Protein AF-A0A062C201-F1 (afdb_monomer)

Radius of gyration: 18.07 Å; Cα contacts (8 Å, |Δi|>4): 277; chains: 1; bounding box: 41×41×49 Å

Secondary structure (DSSP, 8-state):
-HHHHHHHHHHHHHHHHHHHT-SSHHHHHHHHHHHHHHHHHHHHHHHHHHHTT--SSSSPPPPHHHHHHHHHHHHHGGGS-HHHHHHHHHHHHHHIIIIIIHHHHHH---HHHHHHHHHHHHHHHHHHHHHHHHHHHHHTT--HHHHHHHHHGGG-HHHHHHHHHHHHHHHHHHHHHHHTT--HHHHHHHHHHHHHHHTSSHHHHH-HHHHHHHHHHHHHH-TT-HHHHHHHHHHHHHHHT--GGGSPPPPGGGGG--SS-----

Mean predicted aligned error: 5.08 Å

Structure (mmCIF, N/CA/C/O backbone):
data_AF-A0A062C201-F1
#
_entry.id   AF-A0A062C201-F1
#
loop_
_atom_site.group_PDB
_atom_site.id
_atom_site.type_symbol
_atom_site.label_atom_id
_atom_site.label_alt_id
_atom_site.label_comp_id
_atom_site.label_asym_id
_atom_site.label_entity_id
_atom_site.label_seq_id
_atom_site.pdbx_PDB_ins_code
_atom_site.Cartn_x
_atom_site.Cartn_y
_atom_site.Cartn_z
_atom_site.occupancy
_atom_site.B_iso_or_equiv
_atom_site.auth_seq_id
_atom_site.auth_comp_id
_atom_site.auth_asym_id
_atom_site.auth_atom_id
_atom_site.pdbx_PDB_model_num
ATOM 1 N N . MET A 1 1 ? -10.991 2.079 11.202 1.00 78.25 1 MET A N 1
ATOM 2 C CA . MET A 1 1 ? -9.896 2.906 11.742 1.00 78.25 1 MET A CA 1
ATOM 3 C C . MET A 1 1 ? -8.675 2.088 12.105 1.00 78.25 1 MET A C 1
ATOM 5 O O . MET A 1 1 ? -7.699 2.244 11.407 1.00 78.25 1 MET A O 1
ATOM 9 N N . ALA A 1 2 ? -8.699 1.170 13.082 1.00 83.75 2 ALA A N 1
ATOM 10 C CA . ALA 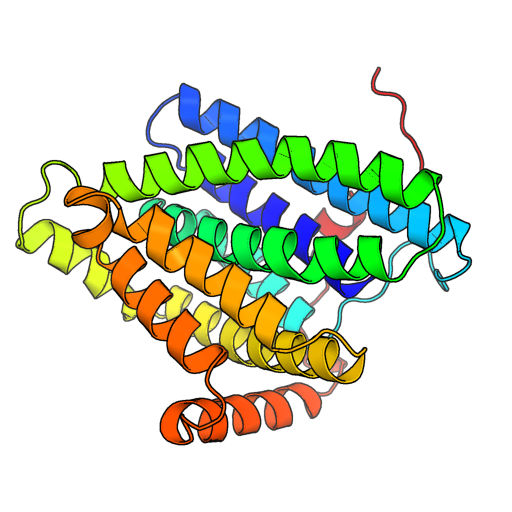A 1 2 ? -7.479 0.422 13.435 1.00 83.75 2 ALA A CA 1
ATOM 11 C C . ALA A 1 2 ? -6.837 -0.317 12.244 1.00 83.75 2 ALA A C 1
ATOM 13 O O . ALA A 1 2 ? -5.632 -0.227 12.057 1.00 83.75 2 ALA A O 1
ATOM 14 N N . ASP A 1 3 ? -7.638 -0.999 11.417 1.00 80.12 3 ASP A N 1
ATOM 15 C CA . ASP A 1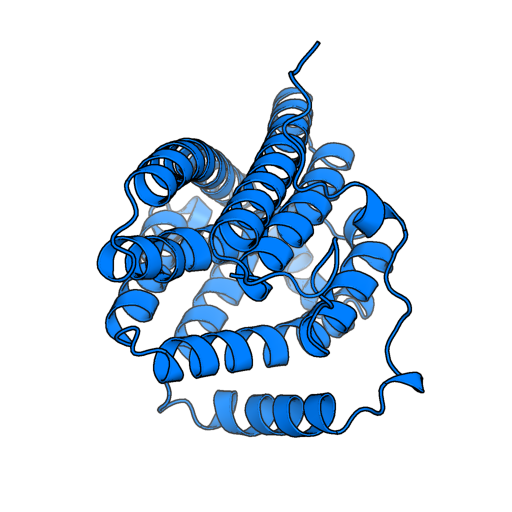 3 ? -7.131 -1.657 10.205 1.00 80.12 3 ASP A CA 1
ATOM 16 C C . ASP A 1 3 ? -6.554 -0.659 9.180 1.00 80.12 3 ASP A C 1
ATOM 18 O O . ASP A 1 3 ? -5.595 -1.015 8.511 1.00 80.12 3 ASP A O 1
ATOM 22 N N . LEU A 1 4 ? -7.109 0.558 9.073 1.00 81.75 4 LEU A N 1
ATOM 23 C CA . LEU A 1 4 ? -6.633 1.603 8.153 1.00 81.75 4 LEU A CA 1
ATOM 24 C C . LEU A 1 4 ? -5.244 2.092 8.587 1.00 81.75 4 LEU A C 1
ATOM 26 O O . LEU A 1 4 ? -4.294 1.945 7.835 1.00 81.75 4 LEU A O 1
ATOM 30 N N . MET A 1 5 ? -5.100 2.462 9.858 1.00 87.94 5 MET A N 1
ATOM 31 C CA . MET A 1 5 ? -3.830 2.879 10.457 1.00 87.94 5 MET A CA 1
ATOM 32 C C . MET A 1 5 ? -2.726 1.835 10.269 1.00 87.94 5 MET A C 1
ATOM 34 O O . MET A 1 5 ? -1.574 2.160 9.983 1.00 87.94 5 MET A O 1
ATOM 38 N N . TRP A 1 6 ? -3.084 0.556 10.409 1.00 86.38 6 TRP A N 1
ATOM 39 C CA . TRP A 1 6 ? -2.157 -0.544 10.175 1.00 86.38 6 TRP A CA 1
ATOM 40 C C . TRP A 1 6 ? -1.723 -0.674 8.715 1.00 86.38 6 TRP A C 1
ATOM 42 O O . TRP A 1 6 ? -0.610 -1.139 8.467 1.00 86.38 6 TRP A O 1
ATOM 52 N N . ILE A 1 7 ? -2.587 -0.315 7.766 1.00 85.06 7 ILE A N 1
ATOM 53 C CA . ILE A 1 7 ? -2.265 -0.321 6.339 1.00 85.06 7 ILE A CA 1
ATOM 54 C C . ILE A 1 7 ? -1.296 0.815 6.016 1.00 85.06 7 ILE A C 1
ATOM 56 O O . ILE A 1 7 ? -0.288 0.515 5.381 1.00 85.06 7 ILE A O 1
ATOM 60 N N . GLU A 1 8 ? -1.508 2.024 6.543 1.00 88.75 8 GLU A N 1
ATOM 61 C CA . GLU A 1 8 ? -0.560 3.144 6.383 1.00 88.75 8 GLU A CA 1
ATOM 62 C C . GLU A 1 8 ? 0.820 2.743 6.912 1.00 88.75 8 GLU A C 1
ATOM 64 O O . GLU A 1 8 ? 1.843 2.836 6.236 1.00 88.75 8 GLU A O 1
ATOM 69 N N . HIS A 1 9 ? 0.865 2.139 8.105 1.00 87.19 9 HIS A N 1
ATOM 70 C CA . HIS A 1 9 ? 2.126 1.688 8.702 1.00 87.19 9 HIS A CA 1
ATOM 71 C C . HIS A 1 9 ? 2.814 0.575 7.886 1.00 87.19 9 HIS A C 1
ATOM 73 O O . HIS A 1 9 ? 4.043 0.490 7.799 1.00 87.19 9 HIS A O 1
ATOM 79 N N . VAL A 1 10 ? 2.027 -0.282 7.232 1.00 88.38 10 VAL A N 1
ATOM 80 C CA . VAL A 1 10 ? 2.516 -1.270 6.259 1.00 88.38 10 VAL A CA 1
ATOM 81 C C . VAL A 1 10 ? 3.051 -0.588 4.989 1.00 88.38 10 VAL A C 1
ATOM 83 O O . VAL A 1 10 ? 4.116 -0.984 4.498 1.00 88.38 10 VAL A O 1
ATOM 86 N N . GLY A 1 11 ? 2.366 0.442 4.487 1.00 90.19 11 GLY A N 1
ATOM 87 C CA . GLY A 1 11 ? 2.805 1.301 3.385 1.00 90.19 11 GLY A CA 1
ATOM 88 C C . GLY A 1 11 ? 4.149 1.957 3.690 1.00 90.19 11 GLY A C 1
ATOM 89 O O . GLY A 1 11 ? 5.102 1.815 2.915 1.00 90.19 11 GLY A O 1
ATOM 90 N N . ALA A 1 12 ? 4.302 2.516 4.896 1.00 91.44 12 ALA A N 1
ATOM 91 C CA . ALA A 1 12 ? 5.551 3.090 5.384 1.00 91.44 12 ALA A CA 1
ATOM 92 C C . ALA A 1 12 ? 6.710 2.087 5.273 1.00 91.44 12 ALA A C 1
ATOM 94 O O . ALA A 1 12 ? 7.784 2.405 4.743 1.00 91.44 12 ALA A O 1
ATOM 95 N N . ARG A 1 13 ? 6.513 0.842 5.727 1.00 91.88 13 ARG A N 1
ATOM 96 C CA . ARG A 1 13 ? 7.539 -0.212 5.639 1.00 91.88 13 ARG A CA 1
ATOM 97 C C . ARG A 1 13 ? 7.897 -0.555 4.190 1.00 91.88 13 ARG A C 1
ATOM 99 O O . ARG A 1 13 ? 9.076 -0.813 3.902 1.00 91.88 13 ARG A O 1
ATOM 106 N N . ALA A 1 14 ? 6.918 -0.557 3.287 1.00 92.19 14 ALA A N 1
ATOM 107 C CA . ALA A 1 14 ? 7.128 -0.808 1.866 1.00 92.19 14 ALA A CA 1
ATOM 108 C C . ALA A 1 14 ? 7.900 0.340 1.189 1.00 92.19 14 ALA A C 1
ATOM 110 O O . ALA A 1 14 ? 8.864 0.077 0.461 1.00 92.19 14 ALA A O 1
ATOM 111 N N . PHE A 1 15 ? 7.574 1.600 1.488 1.00 95.50 15 PHE A N 1
ATOM 112 C CA . PHE A 1 15 ? 8.324 2.756 0.992 1.00 95.50 15 PHE A CA 1
ATOM 113 C C . PHE A 1 15 ? 9.758 2.805 1.516 1.00 95.50 15 PHE A C 1
ATOM 115 O O . PHE A 1 15 ? 10.676 3.087 0.746 1.00 95.50 15 PHE A O 1
ATOM 122 N N . SER A 1 16 ? 9.998 2.411 2.769 1.00 94.75 16 SER A N 1
ATOM 123 C CA . SER A 1 16 ? 11.362 2.249 3.296 1.00 94.75 16 SER A CA 1
ATOM 124 C C . SER A 1 16 ? 12.183 1.244 2.467 1.00 94.75 16 SER A C 1
ATOM 126 O O . SER A 1 16 ? 13.322 1.527 2.077 1.00 94.75 16 SER A O 1
ATOM 128 N N . ALA A 1 17 ? 11.590 0.100 2.097 1.00 94.69 17 ALA A N 1
ATOM 129 C CA . ALA A 1 17 ? 12.236 -0.873 1.208 1.00 94.69 17 ALA A CA 1
ATOM 130 C C . ALA A 1 17 ? 12.485 -0.300 -0.200 1.00 94.69 17 ALA A C 1
ATOM 132 O O . ALA A 1 17 ? 13.551 -0.517 -0.787 1.00 94.69 17 ALA A O 1
ATOM 133 N N . MET A 1 18 ? 11.526 0.457 -0.743 1.00 95.81 18 MET A N 1
ATOM 134 C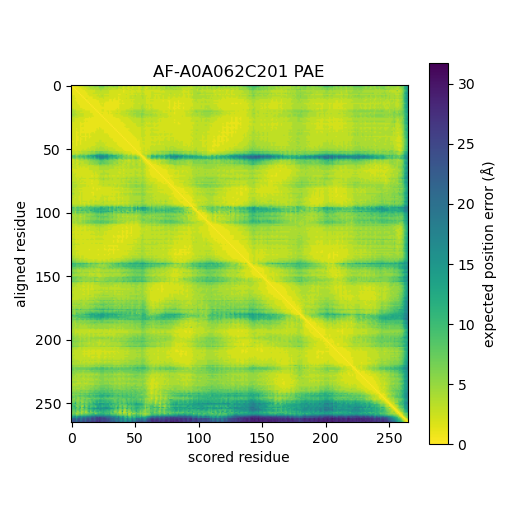 CA . MET A 1 18 ? 11.676 1.115 -2.042 1.00 95.81 18 MET A CA 1
ATOM 135 C C . MET A 1 18 ? 12.768 2.183 -2.035 1.00 95.81 18 MET A C 1
ATOM 137 O O . MET A 1 18 ? 13.545 2.236 -2.987 1.00 95.81 18 MET A O 1
ATOM 141 N N . SER A 1 19 ? 12.886 2.976 -0.968 1.00 96.75 19 SER A N 1
ATOM 142 C CA . SER A 1 19 ? 13.936 3.986 -0.817 1.00 96.75 19 SER A CA 1
ATOM 143 C C . SER A 1 19 ? 15.325 3.345 -0.876 1.00 96.75 19 SER A C 1
ATOM 145 O O . SER A 1 19 ? 16.154 3.726 -1.709 1.00 96.75 19 SER A O 1
ATOM 147 N N . LYS A 1 20 ? 15.553 2.276 -0.098 1.00 95.44 20 LYS A N 1
ATOM 148 C CA . LYS A 1 20 ? 16.824 1.523 -0.094 1.00 95.44 20 LYS A CA 1
ATOM 149 C C . LYS A 1 20 ? 17.219 1.010 -1.482 1.00 95.44 20 LYS A C 1
ATOM 151 O O . LYS A 1 20 ? 18.405 0.952 -1.805 1.00 95.44 20 LYS A O 1
ATOM 156 N N . LYS A 1 21 ? 16.235 0.648 -2.310 1.00 94.62 21 LYS A N 1
ATOM 157 C CA . LYS A 1 21 ? 16.431 0.044 -3.639 1.00 94.62 21 LYS A CA 1
ATOM 158 C C . LYS A 1 21 ? 16.196 0.982 -4.811 1.00 94.62 21 LYS A C 1
ATOM 160 O O . LYS A 1 21 ? 16.218 0.534 -5.959 1.00 94.62 21 LYS A O 1
ATOM 165 N N . ALA A 1 22 ? 15.945 2.255 -4.541 1.00 96.31 22 ALA A N 1
ATOM 166 C CA . ALA A 1 22 ? 15.600 3.200 -5.578 1.00 96.31 22 ALA A CA 1
ATOM 167 C C . ALA A 1 22 ? 16.734 3.301 -6.615 1.00 96.31 22 ALA A C 1
ATOM 169 O O . ALA A 1 22 ? 17.911 3.392 -6.245 1.00 96.31 22 ALA A O 1
ATOM 170 N N . PRO A 1 23 ? 16.405 3.305 -7.919 1.00 95.12 23 PRO A N 1
ATOM 171 C CA . PRO A 1 23 ? 17.405 3.266 -8.984 1.00 95.12 23 PRO A CA 1
ATOM 172 C C . PRO A 1 23 ? 18.167 4.589 -9.147 1.00 95.12 23 PRO A C 1
ATOM 174 O O . PRO A 1 23 ? 19.165 4.637 -9.861 1.00 95.12 23 PRO A O 1
ATOM 177 N N . ASN A 1 24 ? 17.701 5.671 -8.519 1.00 96.88 24 ASN A N 1
ATOM 178 C CA . ASN A 1 24 ? 18.349 6.976 -8.533 1.00 96.88 24 ASN A CA 1
ATOM 179 C C . ASN A 1 24 ? 18.103 7.728 -7.214 1.00 96.88 24 ASN A C 1
ATOM 181 O O . ASN A 1 24 ? 17.253 7.338 -6.411 1.00 96.88 24 ASN A O 1
ATOM 185 N N . ALA A 1 25 ? 18.869 8.801 -6.996 1.00 97.81 25 ALA A N 1
ATOM 186 C CA . ALA A 1 25 ? 18.807 9.599 -5.772 1.00 97.81 25 ALA A CA 1
ATOM 187 C C . ALA A 1 25 ? 17.444 10.281 -5.575 1.00 97.81 25 ALA A C 1
ATOM 189 O O . ALA A 1 25 ? 16.934 10.289 -4.462 1.00 97.81 25 ALA A O 1
ATOM 190 N N . THR A 1 26 ? 16.819 10.767 -6.650 1.00 97.88 26 THR A N 1
ATOM 191 C CA . THR A 1 26 ? 15.511 11.432 -6.588 1.00 97.88 26 THR A CA 1
ATOM 192 C C . THR A 1 26 ? 14.421 10.495 -6.073 1.00 97.88 26 THR A C 1
ATOM 194 O O . THR A 1 26 ? 13.707 10.836 -5.140 1.00 97.88 26 THR A O 1
ATOM 197 N N . LEU A 1 27 ? 14.317 9.282 -6.623 1.00 97.69 27 LEU A N 1
ATOM 198 C CA . LEU A 1 27 ? 13.353 8.290 -6.148 1.00 97.69 27 LEU A CA 1
ATOM 199 C C . LEU A 1 27 ? 13.678 7.823 -4.728 1.00 97.69 27 LEU A C 1
ATOM 201 O O . LEU A 1 27 ? 12.764 7.577 -3.951 1.00 97.69 27 LEU A O 1
ATOM 205 N N . ARG A 1 28 ? 14.963 7.723 -4.365 1.00 97.94 28 ARG A N 1
ATOM 206 C CA . ARG A 1 28 ? 15.367 7.382 -2.994 1.00 97.94 28 ARG A CA 1
ATOM 207 C C . ARG A 1 28 ? 14.819 8.394 -1.996 1.00 97.94 28 ARG A C 1
ATOM 209 O O . ARG A 1 28 ? 14.259 7.991 -0.980 1.00 97.94 28 ARG A O 1
ATOM 216 N N . GLU A 1 29 ? 14.995 9.674 -2.301 1.00 98.12 29 GLU A N 1
ATOM 217 C CA . GLU A 1 29 ? 14.528 10.786 -1.479 1.00 98.12 29 GLU A CA 1
ATOM 218 C C . GLU A 1 29 ? 12.999 10.827 -1.421 1.00 98.12 29 GLU A C 1
ATOM 220 O O . GLU A 1 29 ? 12.441 10.838 -0.330 1.00 98.12 29 GLU A O 1
ATOM 225 N N . MET A 1 30 ? 12.319 10.721 -2.568 1.00 98.00 30 MET A N 1
ATOM 226 C CA . MET A 1 30 ? 10.853 10.659 -2.623 1.00 98.00 30 MET A CA 1
ATOM 227 C C . MET A 1 30 ? 10.295 9.524 -1.758 1.00 98.00 30 MET A C 1
ATOM 229 O O . MET A 1 30 ? 9.415 9.764 -0.946 1.00 98.00 30 MET A O 1
ATOM 233 N N . TYR A 1 31 ? 10.832 8.304 -1.856 1.00 97.81 31 TYR A N 1
ATOM 234 C CA . TYR A 1 31 ? 10.349 7.189 -1.034 1.00 97.81 31 TYR A CA 1
ATOM 235 C C . TYR A 1 31 ? 10.715 7.307 0.450 1.00 97.81 31 TYR A C 1
ATOM 237 O O . TYR A 1 31 ? 10.008 6.756 1.288 1.00 97.81 31 TYR A O 1
ATOM 245 N N . ALA A 1 32 ? 11.795 8.013 0.798 1.00 96.88 32 ALA A N 1
ATOM 246 C CA . ALA A 1 32 ? 12.082 8.332 2.196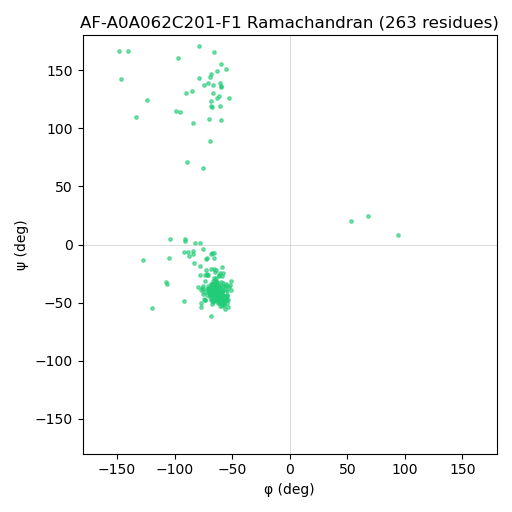 1.00 96.88 32 ALA A CA 1
ATOM 247 C C . ALA A 1 32 ? 11.059 9.334 2.758 1.00 96.88 32 ALA A C 1
ATOM 249 O O . ALA A 1 32 ? 10.633 9.194 3.902 1.00 96.88 32 ALA A O 1
ATOM 250 N N . ILE A 1 33 ? 10.629 10.299 1.939 1.00 97.31 33 ILE A N 1
ATOM 251 C CA . ILE A 1 33 ? 9.551 11.233 2.279 1.00 97.31 33 ILE A CA 1
ATOM 252 C C . ILE A 1 33 ? 8.221 10.484 2.406 1.00 97.31 33 ILE A C 1
ATOM 254 O O . ILE A 1 33 ? 7.568 10.626 3.431 1.00 97.31 33 ILE A O 1
ATOM 258 N N . PHE A 1 34 ? 7.865 9.628 1.442 1.00 96.56 34 PHE A N 1
ATOM 259 C CA . PHE A 1 34 ? 6.612 8.861 1.481 1.00 96.56 34 PHE A CA 1
ATOM 260 C C . PHE A 1 34 ? 6.543 7.951 2.708 1.00 96.56 34 PHE A C 1
ATOM 262 O O . PHE A 1 34 ? 5.531 7.913 3.388 1.00 96.56 34 PHE A O 1
ATOM 269 N N . HIS A 1 35 ? 7.654 7.305 3.081 1.00 94.62 35 HIS A N 1
ATOM 270 C CA . HIS A 1 35 ? 7.740 6.569 4.344 1.00 94.62 35 HIS A CA 1
ATOM 271 C C . HIS A 1 35 ? 7.375 7.435 5.566 1.00 94.62 35 HIS A C 1
ATOM 273 O O . HIS A 1 35 ? 6.652 6.979 6.450 1.00 94.62 35 HIS A O 1
ATOM 279 N N . ALA A 1 36 ? 7.862 8.677 5.622 1.00 94.00 36 ALA A N 1
ATOM 280 C CA . ALA A 1 36 ? 7.558 9.598 6.715 1.00 94.00 36 ALA A CA 1
ATOM 281 C C . ALA A 1 36 ? 6.121 10.154 6.658 1.00 94.00 36 ALA A C 1
ATOM 283 O O . ALA A 1 36 ? 5.546 10.449 7.707 1.00 94.00 36 ALA A O 1
ATOM 284 N N . GLU A 1 37 ? 5.555 10.316 5.460 1.00 95.12 37 GLU A N 1
ATOM 285 C CA . GLU 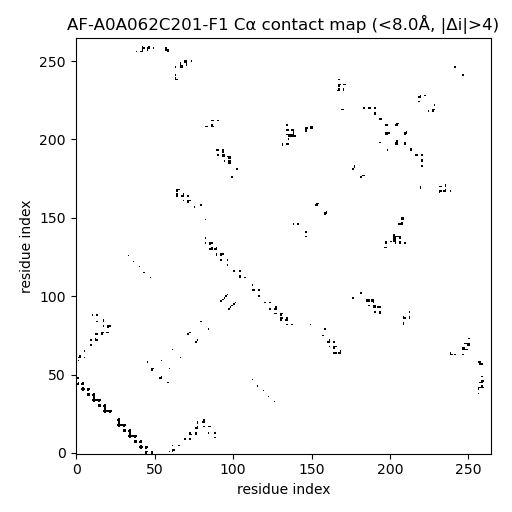A 1 37 ? 4.156 10.707 5.245 1.00 95.12 37 GLU A CA 1
ATOM 286 C C . GLU A 1 37 ? 3.216 9.601 5.736 1.00 95.12 37 GLU A C 1
ATOM 288 O O . GLU A 1 37 ? 2.406 9.865 6.619 1.00 95.12 37 GLU A O 1
ATOM 293 N N . GLU A 1 38 ? 3.438 8.346 5.345 1.00 93.38 38 GLU A N 1
ATOM 294 C CA . GLU A 1 38 ? 2.654 7.202 5.834 1.00 93.38 38 GLU A CA 1
ATOM 295 C C . GLU A 1 38 ? 2.702 7.036 7.356 1.00 93.38 38 GLU A C 1
ATOM 297 O O . GLU A 1 38 ? 1.696 6.784 8.024 1.00 93.38 38 GLU A O 1
ATOM 302 N N . GLN A 1 39 ? 3.879 7.247 7.953 1.00 91.56 39 GLN A N 1
ATOM 303 C CA . GLN A 1 39 ? 4.011 7.236 9.407 1.00 91.56 39 GLN A CA 1
ATOM 304 C C . GLN A 1 39 ? 3.154 8.332 10.060 1.00 91.56 39 GLN A C 1
ATOM 306 O O . GLN A 1 39 ? 2.604 8.140 11.149 1.00 91.56 39 GLN A O 1
ATOM 311 N N . ARG A 1 40 ? 3.043 9.493 9.405 1.00 93.06 40 ARG A N 1
ATOM 312 C CA . ARG A 1 40 ? 2.207 10.611 9.847 1.00 93.06 40 ARG A CA 1
ATOM 313 C C . ARG A 1 40 ? 0.723 10.308 9.652 1.00 93.06 40 ARG A C 1
ATOM 315 O O . ARG A 1 40 ? -0.042 10.657 10.549 1.00 93.06 40 ARG A O 1
ATOM 322 N N . HIS A 1 41 ? 0.334 9.647 8.561 1.00 92.88 41 HIS A N 1
ATOM 323 C CA . HIS A 1 41 ? -1.039 9.193 8.317 1.00 92.88 41 HIS A CA 1
ATOM 324 C C . HIS A 1 41 ? -1.480 8.258 9.448 1.00 92.88 41 HIS A C 1
ATOM 326 O O . HIS A 1 41 ? -2.428 8.561 10.176 1.00 92.88 41 HIS A O 1
ATOM 332 N N . ALA A 1 42 ? -0.684 7.219 9.725 1.00 91.44 42 ALA A N 1
ATOM 333 C CA . ALA A 1 42 ? -0.942 6.279 10.811 1.00 91.44 42 ALA A CA 1
ATOM 334 C C . ALA A 1 42 ? -1.077 6.977 12.182 1.00 91.44 42 ALA A C 1
ATOM 336 O O . ALA A 1 42 ? -2.005 6.700 12.948 1.00 91.44 42 ALA A O 1
ATOM 337 N N . ASN A 1 43 ? -0.191 7.931 12.489 1.00 91.88 43 ASN A N 1
ATOM 338 C CA . ASN A 1 43 ? -0.248 8.702 13.735 1.00 91.88 43 ASN A CA 1
ATOM 339 C C . ASN A 1 43 ? -1.494 9.604 13.816 1.00 91.88 43 ASN A C 1
ATOM 341 O O . ASN A 1 43 ? -2.118 9.699 14.877 1.00 91.88 43 ASN A O 1
ATOM 345 N N . ALA A 1 44 ? -1.883 10.253 12.713 1.00 92.69 44 ALA A N 1
ATOM 346 C CA . ALA A 1 44 ? -3.088 11.078 12.649 1.00 92.69 44 ALA A CA 1
ATOM 347 C C . ALA A 1 44 ? -4.344 10.234 12.900 1.00 92.69 44 ALA A C 1
ATOM 349 O O . ALA A 1 44 ? -5.206 10.608 13.698 1.00 92.69 44 ALA A O 1
ATOM 350 N N . GLU A 1 45 ? -4.413 9.046 12.310 1.00 91.50 45 GLU A N 1
ATOM 351 C CA . GLU A 1 45 ? -5.508 8.113 12.541 1.00 91.50 45 GLU A CA 1
ATOM 352 C C . GLU A 1 45 ? -5.545 7.566 13.966 1.00 91.50 45 GLU A C 1
ATOM 354 O O . GLU A 1 45 ? -6.626 7.417 14.542 1.00 91.50 45 GLU A O 1
ATOM 359 N N . MET A 1 46 ? -4.385 7.309 14.576 1.00 91.75 46 MET A N 1
ATOM 360 C CA . M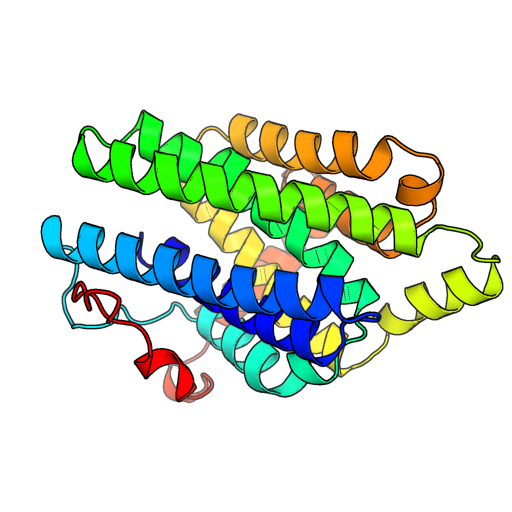ET A 1 46 ? -4.313 6.984 16.001 1.00 91.75 46 MET A CA 1
ATOM 361 C C . MET A 1 46 ? -4.828 8.124 16.875 1.00 91.75 46 MET A C 1
ATOM 363 O O . MET A 1 46 ? -5.569 7.875 17.829 1.00 91.75 46 MET A O 1
ATOM 367 N N . ALA A 1 47 ? -4.472 9.368 16.559 1.00 92.06 47 ALA A N 1
ATOM 368 C CA . ALA A 1 47 ? -4.958 10.535 17.284 1.00 92.06 47 ALA A CA 1
ATOM 369 C C . ALA A 1 47 ? -6.483 10.698 17.144 1.00 92.06 47 ALA A C 1
ATOM 371 O O . ALA A 1 47 ? -7.158 10.963 18.142 1.00 92.06 47 ALA A O 1
ATOM 372 N N . LEU A 1 48 ? -7.046 10.457 15.953 1.00 92.31 48 LEU A N 1
ATOM 373 C CA . LEU A 1 48 ? -8.498 10.427 15.733 1.00 92.31 48 LEU A CA 1
ATOM 374 C C . LEU A 1 48 ? -9.170 9.307 16.539 1.00 92.31 48 LEU A C 1
ATOM 376 O O . LEU A 1 48 ? -10.130 9.563 17.264 1.00 92.31 48 LEU A O 1
ATOM 380 N N . MET A 1 49 ? -8.627 8.085 16.514 1.00 91.94 49 MET A N 1
ATOM 381 C CA . MET A 1 49 ? -9.139 6.979 17.334 1.00 91.94 49 MET A CA 1
ATOM 382 C C . MET A 1 49 ? -9.111 7.305 18.830 1.00 91.94 49 MET A C 1
ATOM 384 O O . MET A 1 49 ? -10.069 7.003 19.543 1.00 91.94 49 MET A O 1
ATOM 388 N N . LYS A 1 50 ? -8.043 7.951 19.314 1.00 91.38 50 LYS A N 1
ATOM 389 C CA . LYS A 1 50 ? -7.934 8.405 20.707 1.00 91.38 50 LYS A CA 1
ATOM 390 C C . LYS A 1 50 ? -9.005 9.441 21.035 1.00 91.38 50 LYS A C 1
ATOM 392 O O . LYS A 1 50 ? -9.679 9.319 22.055 1.00 91.38 50 LYS A O 1
ATOM 397 N N . ARG A 1 51 ? -9.193 10.431 20.157 1.00 91.50 51 ARG A N 1
ATOM 398 C CA . ARG A 1 51 ? -10.220 11.477 20.279 1.00 91.50 51 ARG A CA 1
ATOM 399 C C . ARG A 1 51 ? -11.631 10.891 20.350 1.00 91.50 51 ARG A C 1
ATOM 401 O O . ARG A 1 51 ? -12.444 11.380 21.127 1.00 91.50 51 ARG A O 1
ATOM 408 N N . TRP A 1 52 ? -11.907 9.848 19.575 1.00 92.25 52 TRP A N 1
ATOM 409 C CA . TRP A 1 52 ? -13.200 9.161 19.562 1.00 92.25 52 TRP A CA 1
ATOM 410 C C . TRP A 1 52 ? -13.368 8.122 20.679 1.00 92.25 52 TRP A C 1
ATOM 412 O O . TRP A 1 52 ? -14.399 7.458 20.737 1.00 92.25 52 TRP A O 1
ATOM 422 N N . GLY A 1 53 ? -12.377 7.955 21.563 1.00 91.38 53 GLY A N 1
ATOM 423 C CA . GLY A 1 53 ? -12.435 6.970 22.647 1.00 91.38 53 GLY A CA 1
ATOM 424 C C . GLY A 1 53 ? -12.398 5.515 22.165 1.00 91.38 53 GLY A C 1
ATOM 425 O O . GLY A 1 53 ? -12.892 4.631 22.856 1.00 91.38 53 GLY A O 1
ATOM 426 N N . MET A 1 54 ? -11.833 5.256 20.981 1.00 89.94 54 MET A N 1
ATOM 427 C CA . MET A 1 54 ? -11.772 3.923 20.362 1.00 89.94 54 MET A CA 1
ATOM 428 C C . MET A 1 54 ? -10.542 3.100 20.776 1.00 89.94 54 MET A C 1
ATOM 430 O O . MET A 1 54 ? -10.418 1.942 20.378 1.00 89.94 54 MET A O 1
ATOM 434 N N . LEU A 1 55 ? -9.604 3.693 21.518 1.00 86.00 55 LEU A N 1
ATOM 435 C CA . LEU A 1 55 ? -8.369 3.035 21.940 1.00 86.00 55 LEU A CA 1
ATOM 436 C C . LEU A 1 55 ? -8.520 2.437 23.343 1.00 86.00 55 LEU A C 1
ATOM 438 O O . LEU A 1 55 ? -8.630 3.168 24.322 1.00 86.00 55 LEU A O 1
ATOM 442 N N . GLU A 1 56 ? -8.477 1.106 23.438 1.00 76.06 56 GLU A N 1
ATOM 443 C CA . GLU A 1 56 ? -8.372 0.381 24.718 1.00 76.06 56 GLU A CA 1
ATOM 444 C C . GLU A 1 56 ? -6.935 0.402 25.281 1.00 76.06 56 GLU A C 1
ATOM 446 O O . GLU A 1 56 ? -6.728 0.314 26.490 1.00 76.06 56 GLU A O 1
ATOM 451 N N . SER A 1 57 ? -5.939 0.530 24.399 1.00 75.75 57 SER A N 1
ATOM 452 C CA . SER A 1 57 ? -4.502 0.633 24.686 1.00 75.75 57 SER A CA 1
ATOM 453 C C . SER A 1 57 ? -3.844 1.648 23.748 1.00 75.75 57 SER A C 1
ATOM 455 O O . SER A 1 57 ? -4.432 2.000 22.728 1.00 75.75 57 SER A O 1
ATOM 457 N N . ASP A 1 58 ? -2.605 2.067 24.036 1.00 77.75 58 ASP A N 1
ATOM 458 C CA . ASP A 1 58 ? -1.903 3.089 23.238 1.00 77.75 58 ASP A CA 1
ATOM 459 C C . ASP A 1 58 ? -1.781 2.740 21.746 1.00 77.75 58 ASP A C 1
ATOM 461 O O . ASP A 1 58 ? -1.892 3.627 20.904 1.00 77.75 58 ASP A O 1
ATOM 465 N N . ILE A 1 59 ? -1.598 1.456 21.411 1.00 81.69 59 ILE A N 1
ATOM 466 C CA . ILE A 1 59 ? -1.547 0.956 20.028 1.00 81.69 59 ILE A CA 1
ATOM 467 C C . ILE A 1 59 ? -2.605 -0.150 19.856 1.00 81.69 59 ILE A C 1
ATOM 469 O O . ILE A 1 59 ? -2.576 -1.127 20.613 1.00 81.69 59 ILE A O 1
ATOM 473 N N . PRO A 1 60 ? -3.533 -0.046 18.882 1.00 83.88 60 PRO A N 1
ATOM 474 C CA . PRO A 1 60 ? -4.486 -1.108 18.565 1.00 83.88 60 PRO A CA 1
ATOM 475 C C . PRO A 1 60 ? -3.795 -2.404 18.152 1.00 83.88 60 PRO A C 1
ATOM 477 O O . PRO A 1 60 ? -2.894 -2.400 17.319 1.00 83.88 60 PRO A O 1
ATOM 480 N N . LYS A 1 61 ? -4.265 -3.548 18.645 1.00 83.31 61 LYS A N 1
ATOM 481 C CA . LYS A 1 61 ? -3.726 -4.850 18.234 1.00 83.31 61 LYS A CA 1
ATOM 482 C C . LYS A 1 61 ? -4.048 -5.142 16.754 1.00 83.31 61 LYS A C 1
ATOM 484 O O . LYS A 1 61 ? -5.219 -5.076 16.379 1.00 83.31 61 LYS A O 1
ATOM 489 N N . PRO A 1 62 ? -3.062 -5.533 15.923 1.00 83.75 62 PRO A N 1
ATOM 490 C CA . PRO A 1 62 ? -3.317 -5.884 14.530 1.00 83.75 62 PRO A CA 1
ATOM 491 C C . PRO A 1 62 ? -4.116 -7.185 14.434 1.00 83.75 62 PRO A C 1
ATOM 493 O O . PRO A 1 62 ? -3.911 -8.131 15.207 1.00 83.75 62 PRO A O 1
ATOM 496 N N . ASN A 1 63 ? -5.006 -7.264 13.442 1.00 84.38 63 ASN A N 1
ATOM 497 C CA . ASN A 1 63 ? -5.726 -8.499 13.146 1.00 84.38 63 ASN A CA 1
ATOM 498 C C . ASN A 1 63 ? -4.765 -9.606 12.641 1.00 84.38 63 ASN A C 1
ATOM 500 O O . ASN A 1 63 ? -3.610 -9.354 12.293 1.00 84.38 63 ASN A O 1
ATOM 504 N N . LYS A 1 64 ? -5.223 -10.867 12.608 1.00 89.12 64 LYS A N 1
ATOM 505 C CA . LYS A 1 64 ? -4.357 -12.020 12.276 1.00 89.12 64 LYS A CA 1
ATOM 506 C C . LYS A 1 64 ? -3.713 -11.916 10.888 1.00 89.12 64 LYS A C 1
ATOM 508 O O . LYS A 1 64 ? -2.532 -12.218 10.760 1.00 89.12 64 LYS A O 1
ATOM 513 N N . ASN A 1 65 ? -4.464 -11.476 9.877 1.00 88.12 65 ASN A N 1
ATOM 514 C CA . ASN A 1 65 ? -3.954 -11.334 8.510 1.00 88.12 65 ASN A CA 1
ATOM 515 C C . ASN A 1 65 ? -2.936 -10.189 8.421 1.00 88.12 65 ASN A C 1
ATOM 517 O O . ASN A 1 65 ? -1.905 -10.343 7.771 1.00 88.12 65 ASN A O 1
ATOM 521 N N . LEU A 1 66 ? -3.178 -9.086 9.141 1.00 87.50 66 LEU A N 1
ATOM 522 C CA . LEU A 1 66 ? -2.210 -7.996 9.265 1.00 87.50 66 LEU A CA 1
ATOM 523 C C . LEU A 1 66 ? -0.900 -8.474 9.903 1.00 87.50 66 LEU A C 1
ATOM 525 O O . LEU A 1 66 ? 0.169 -8.175 9.393 1.00 87.50 66 LEU A O 1
ATOM 529 N N . ARG A 1 67 ? -0.946 -9.295 10.959 1.00 89.00 67 ARG A N 1
ATOM 530 C CA . ARG A 1 67 ? 0.282 -9.859 11.557 1.00 89.00 67 ARG A CA 1
ATOM 531 C C . ARG A 1 67 ? 1.093 -10.699 10.570 1.00 89.00 67 ARG A C 1
ATOM 533 O O . ARG A 1 67 ? 2.315 -10.638 10.596 1.00 89.00 67 ARG A O 1
ATOM 540 N N . LEU A 1 68 ? 0.424 -11.469 9.711 1.00 91.25 68 LEU A N 1
ATOM 541 C CA . LEU A 1 68 ? 1.094 -12.281 8.693 1.00 91.25 68 LEU A CA 1
ATOM 542 C C . LEU A 1 68 ? 1.758 -11.417 7.613 1.00 91.25 68 LEU A C 1
ATOM 544 O O . LEU A 1 68 ? 2.894 -11.698 7.239 1.00 91.25 68 LEU A O 1
ATOM 548 N N . ILE A 1 69 ? 1.083 -10.366 7.124 1.00 89.94 69 ILE A N 1
ATOM 549 C CA . ILE A 1 69 ? 1.686 -9.482 6.114 1.00 89.94 69 ILE A CA 1
ATOM 550 C C . ILE A 1 69 ? 2.815 -8.632 6.706 1.00 89.94 69 ILE A C 1
ATOM 552 O O . ILE A 1 69 ? 3.839 -8.448 6.057 1.00 89.94 69 ILE A O 1
ATOM 556 N N . ILE A 1 70 ? 2.659 -8.174 7.951 1.00 89.25 70 ILE A N 1
ATOM 557 C CA . ILE A 1 70 ? 3.672 -7.422 8.695 1.00 89.25 70 ILE A CA 1
ATOM 558 C C . ILE A 1 70 ? 4.947 -8.257 8.851 1.00 89.25 70 ILE A C 1
ATOM 560 O O . ILE A 1 70 ? 6.025 -7.775 8.522 1.00 89.25 70 ILE A O 1
ATOM 564 N N . GLU A 1 71 ? 4.827 -9.519 9.275 1.00 90.44 71 GLU A N 1
ATOM 565 C CA . GLU A 1 71 ? 5.966 -10.442 9.373 1.00 90.44 71 GLU A CA 1
ATOM 566 C C . GLU A 1 71 ? 6.653 -10.638 8.019 1.00 90.44 71 GLU A C 1
ATOM 568 O O . GLU A 1 71 ? 7.880 -10.604 7.911 1.00 90.44 71 GLU A O 1
ATOM 573 N N . TRP A 1 72 ? 5.860 -10.836 6.963 1.00 92.50 72 TRP A N 1
ATOM 574 C CA . TRP A 1 72 ? 6.398 -11.015 5.622 1.00 92.50 72 TRP A CA 1
ATOM 575 C C . TRP A 1 72 ? 7.171 -9.780 5.147 1.00 92.50 72 TRP A C 1
ATOM 577 O O . TRP A 1 72 ? 8.265 -9.914 4.596 1.00 92.50 72 TRP A O 1
ATOM 587 N N . LEU A 1 73 ? 6.627 -8.582 5.376 1.00 89.88 73 LEU A N 1
ATOM 588 C CA . LEU A 1 73 ? 7.280 -7.322 5.028 1.00 89.88 73 LEU A CA 1
ATOM 589 C C . LEU A 1 73 ? 8.570 -7.127 5.816 1.00 89.88 73 LEU A C 1
ATOM 591 O O . LEU A 1 73 ? 9.592 -6.772 5.230 1.00 89.88 73 LEU A O 1
ATOM 595 N N . ASP A 1 74 ? 8.534 -7.390 7.120 1.00 88.19 74 ASP A N 1
ATOM 596 C CA . ASP A 1 74 ? 9.702 -7.294 7.989 1.00 88.19 74 ASP A CA 1
ATOM 597 C C . ASP A 1 74 ? 10.835 -8.196 7.490 1.00 88.19 74 ASP A C 1
ATOM 599 O O . ASP A 1 74 ? 11.966 -7.744 7.305 1.00 88.19 74 ASP A O 1
ATOM 603 N N . THR A 1 75 ? 10.487 -9.437 7.147 1.00 90.88 75 THR A N 1
ATOM 604 C CA . THR A 1 75 ? 11.445 -10.473 6.757 1.00 90.88 75 THR A CA 1
ATOM 605 C C . THR A 1 75 ? 11.963 -10.308 5.326 1.00 90.88 75 THR A C 1
ATOM 607 O O . THR A 1 75 ? 13.133 -10.583 5.061 1.00 90.88 75 THR A O 1
ATOM 610 N N . TYR A 1 76 ? 11.111 -9.908 4.373 1.00 92.75 76 TYR A N 1
ATOM 611 C CA . TYR A 1 76 ? 11.411 -10.058 2.943 1.00 92.75 76 TYR A CA 1
ATOM 612 C C . TYR A 1 76 ? 11.279 -8.793 2.093 1.00 92.75 76 TYR A C 1
ATOM 614 O O . TYR A 1 76 ? 11.770 -8.807 0.960 1.00 92.75 76 TYR A O 1
ATOM 622 N N . ALA A 1 77 ? 10.665 -7.700 2.567 1.00 89.75 77 ALA A N 1
ATOM 623 C CA . ALA A 1 77 ? 10.455 -6.513 1.724 1.00 89.75 77 ALA A CA 1
ATOM 624 C C . ALA A 1 77 ? 11.779 -5.938 1.195 1.00 89.75 77 ALA A C 1
ATOM 626 O O . ALA A 1 77 ? 11.894 -5.614 0.011 1.00 89.75 77 ALA A O 1
ATOM 627 N N . ASP A 1 78 ? 12.815 -5.919 2.038 1.00 92.25 78 ASP A N 1
ATOM 628 C CA . ASP A 1 78 ? 14.159 -5.450 1.679 1.00 92.25 78 ASP A CA 1
ATOM 629 C C . ASP A 1 78 ? 14.874 -6.372 0.682 1.00 92.25 78 ASP A C 1
ATOM 631 O O . ASP A 1 78 ? 15.891 -5.984 0.122 1.00 92.25 78 ASP A O 1
ATOM 635 N N . ASP A 1 79 ? 14.328 -7.548 0.370 1.00 92.12 79 ASP A N 1
ATOM 636 C CA . ASP A 1 79 ? 14.835 -8.490 -0.633 1.00 92.12 79 ASP A CA 1
ATOM 637 C C . ASP A 1 79 ? 14.003 -8.491 -1.924 1.00 92.12 79 ASP A C 1
ATOM 639 O O . ASP A 1 79 ? 14.459 -8.977 -2.964 1.00 92.12 79 ASP A O 1
ATOM 643 N N . MET A 1 80 ? 12.832 -7.853 -1.924 1.00 92.56 80 MET A N 1
ATOM 644 C CA . MET A 1 80 ? 11.975 -7.782 -3.106 1.00 92.56 80 MET A CA 1
ATOM 645 C C . MET A 1 80 ? 12.555 -6.868 -4.192 1.00 92.56 80 MET A C 1
ATOM 647 O O . MET A 1 80 ? 13.096 -5.803 -3.883 1.00 92.56 80 MET A O 1
ATOM 651 N N . PRO A 1 81 ? 12.474 -7.243 -5.482 1.00 93.00 81 PRO A N 1
ATOM 652 C CA . PRO A 1 81 ? 12.857 -6.346 -6.561 1.00 93.00 81 PRO A CA 1
ATOM 653 C C . PRO A 1 81 ? 12.010 -5.074 -6.563 1.00 93.00 81 PRO A C 1
ATOM 655 O O . PRO A 1 81 ? 10.788 -5.126 -6.432 1.00 93.00 81 PRO A O 1
ATOM 658 N N . PHE A 1 82 ? 12.667 -3.941 -6.809 1.00 93.88 82 PHE A N 1
ATOM 659 C CA . PHE A 1 82 ? 12.043 -2.618 -6.845 1.00 93.88 82 PHE A CA 1
ATOM 660 C C . PHE A 1 82 ? 10.797 -2.561 -7.744 1.00 93.88 82 PHE A C 1
ATOM 662 O O . PHE A 1 82 ? 9.799 -1.943 -7.385 1.00 93.88 82 PHE A O 1
ATOM 669 N N . TYR A 1 83 ? 10.826 -3.245 -8.894 1.00 92.75 83 TYR A N 1
ATOM 670 C CA . TYR A 1 83 ? 9.717 -3.221 -9.847 1.00 92.75 83 TYR A CA 1
ATOM 671 C C . TYR A 1 83 ? 8.444 -3.927 -9.357 1.00 92.75 83 TYR A C 1
ATOM 673 O O . TYR A 1 83 ? 7.369 -3.642 -9.869 1.00 92.75 83 TYR A O 1
ATOM 681 N N . ILE A 1 84 ? 8.547 -4.837 -8.382 1.00 92.88 84 ILE A N 1
ATOM 682 C CA . ILE A 1 84 ? 7.376 -5.516 -7.811 1.00 92.88 84 ILE A CA 1
ATOM 683 C C . ILE A 1 84 ? 6.662 -4.564 -6.861 1.00 92.88 84 ILE A C 1
ATOM 685 O O . ILE A 1 84 ? 5.482 -4.279 -7.049 1.00 92.88 84 ILE A O 1
ATOM 689 N N . LEU A 1 85 ? 7.395 -4.012 -5.888 1.00 92.81 85 LEU A N 1
ATOM 690 C CA . LEU A 1 85 ? 6.843 -3.047 -4.934 1.00 92.81 85 LEU A CA 1
ATOM 691 C C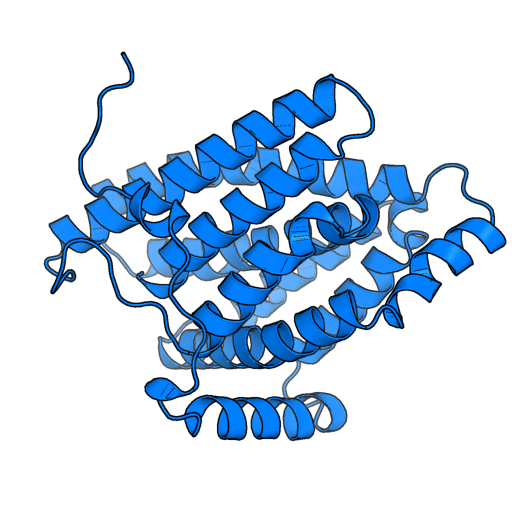 . LEU A 1 85 ? 6.305 -1.807 -5.658 1.00 92.81 85 LEU A C 1
ATOM 693 O O . LEU A 1 85 ? 5.171 -1.405 -5.420 1.00 92.81 85 LEU A O 1
ATOM 697 N N . GLY A 1 86 ? 7.049 -1.293 -6.643 1.00 93.06 86 GLY A N 1
ATOM 698 C CA . GLY A 1 86 ? 6.628 -0.144 -7.448 1.00 93.06 86 GLY A CA 1
ATOM 699 C C . GLY A 1 86 ? 5.409 -0.381 -8.346 1.00 93.06 86 GLY A C 1
ATOM 700 O O . GLY A 1 86 ? 4.940 0.568 -8.963 1.00 93.06 86 GLY A O 1
ATOM 701 N N . ALA A 1 87 ? 4.908 -1.614 -8.453 1.00 92.44 87 ALA A N 1
ATOM 702 C CA . ALA A 1 87 ? 3.658 -1.927 -9.143 1.00 92.44 87 ALA A CA 1
ATOM 703 C C . ALA A 1 87 ? 2.523 -2.294 -8.169 1.00 92.44 87 ALA A C 1
ATOM 705 O O . ALA A 1 87 ? 1.365 -1.992 -8.452 1.00 92.44 87 ALA A O 1
ATOM 706 N N . VAL A 1 88 ? 2.842 -2.921 -7.028 1.00 91.06 88 VAL A N 1
ATOM 707 C CA . VAL A 1 88 ? 1.867 -3.301 -5.988 1.00 91.06 88 VAL A CA 1
ATOM 708 C C . VAL A 1 88 ? 1.374 -2.088 -5.208 1.00 91.06 88 VAL A C 1
ATOM 710 O O . VAL A 1 88 ? 0.164 -1.937 -5.062 1.00 91.06 88 VAL A O 1
ATOM 713 N N . ILE A 1 89 ? 2.281 -1.220 -4.754 1.00 91.38 89 ILE A N 1
ATOM 714 C CA . ILE A 1 89 ? 1.936 -0.074 -3.902 1.00 91.38 89 ILE A CA 1
ATOM 715 C C . ILE A 1 89 ? 0.886 0.839 -4.559 1.00 91.38 89 ILE A C 1
ATOM 717 O O . ILE A 1 89 ? -0.148 1.055 -3.941 1.00 91.38 89 ILE A O 1
ATOM 721 N N . PRO A 1 90 ? 1.008 1.254 -5.840 1.00 92.50 90 PRO A N 1
ATOM 722 C CA . PRO A 1 90 ? -0.004 2.117 -6.458 1.00 92.50 90 PRO A CA 1
ATOM 723 C C . PRO A 1 90 ? -1.414 1.510 -6.517 1.00 92.50 90 PRO A C 1
ATOM 725 O O . PRO A 1 90 ? -2.391 2.243 -6.620 1.00 92.50 90 PRO A O 1
ATOM 728 N N . MET A 1 91 ? -1.549 0.180 -6.505 1.00 90.38 91 MET A N 1
ATOM 729 C CA . MET A 1 91 ? -2.863 -0.466 -6.423 1.00 90.38 91 MET A CA 1
ATOM 730 C C . MET A 1 91 ? -3.433 -0.402 -5.003 1.00 90.38 91 MET A C 1
ATOM 732 O O . MET A 1 91 ? -4.638 -0.189 -4.864 1.00 90.38 91 MET A O 1
ATOM 736 N N . LEU A 1 92 ? -2.583 -0.548 -3.980 1.00 88.00 92 LEU A N 1
ATOM 737 C CA . LEU A 1 92 ? -2.979 -0.401 -2.579 1.00 88.00 92 LEU A CA 1
ATOM 738 C C . LEU A 1 92 ? -3.416 1.037 -2.288 1.00 88.00 92 LEU A C 1
ATOM 740 O O . LEU A 1 92 ? -4.537 1.208 -1.816 1.00 88.00 92 LEU A O 1
ATOM 744 N N . GLU A 1 93 ? -2.634 2.036 -2.709 1.00 88.44 93 GLU A N 1
ATOM 745 C CA . GLU A 1 93 ? -2.994 3.452 -2.518 1.00 88.44 93 GLU A CA 1
ATOM 746 C C . GLU A 1 93 ? -4.319 3.789 -3.201 1.00 88.44 93 GLU A C 1
ATOM 748 O O . GLU A 1 93 ? -5.191 4.428 -2.626 1.00 88.44 93 GLU A O 1
ATOM 753 N N . VAL A 1 94 ? -4.553 3.289 -4.423 1.00 88.75 94 VAL A N 1
ATOM 754 C CA . VAL A 1 94 ? -5.842 3.505 -5.097 1.00 88.75 94 VAL A CA 1
ATOM 755 C C . VAL A 1 94 ? -7.006 2.868 -4.330 1.00 88.75 94 VAL A C 1
ATOM 757 O O . VAL A 1 94 ? -8.101 3.433 -4.331 1.00 88.75 94 VAL A O 1
ATOM 760 N N . ALA A 1 95 ? -6.814 1.689 -3.731 1.00 80.62 95 ALA A N 1
ATOM 761 C CA . ALA A 1 95 ? -7.852 1.034 -2.936 1.00 80.62 95 ALA A CA 1
ATOM 762 C C . ALA A 1 95 ? -8.165 1.821 -1.654 1.00 80.62 95 ALA A C 1
ATOM 764 O O . ALA A 1 95 ? -9.337 1.962 -1.297 1.00 80.62 95 ALA A O 1
ATOM 765 N N . LEU A 1 96 ? -7.123 2.325 -0.996 1.00 79.19 96 LEU A N 1
ATOM 766 C CA . LEU A 1 96 ? -7.187 3.085 0.244 1.00 79.19 96 LEU A CA 1
ATOM 767 C C . LEU A 1 96 ? -7.850 4.459 0.027 1.00 79.19 96 LEU A C 1
ATOM 769 O O . LEU A 1 96 ? -8.960 4.679 0.516 1.00 79.19 96 LEU A O 1
ATOM 773 N N . ASP A 1 97 ? -7.251 5.308 -0.814 1.00 75.50 97 ASP A N 1
ATOM 774 C CA . ASP A 1 97 ? -7.744 6.643 -1.201 1.00 75.50 97 ASP A CA 1
ATOM 775 C C . ASP A 1 97 ? -9.149 6.562 -1.819 1.00 75.50 97 ASP A C 1
ATOM 777 O O . ASP A 1 97 ? -10.105 7.220 -1.401 1.00 75.50 97 ASP A O 1
ATOM 781 N N . GLY A 1 98 ? -9.305 5.694 -2.824 1.00 69.75 98 GLY A N 1
ATOM 782 C CA . GLY A 1 98 ? -10.482 5.690 -3.688 1.00 69.75 98 GLY A CA 1
ATOM 783 C C . GLY A 1 98 ? -11.752 5.133 -3.050 1.00 69.75 98 GLY A C 1
ATOM 784 O O . GLY A 1 98 ? -12.849 5.492 -3.486 1.00 69.75 98 GLY A O 1
ATOM 785 N N . ALA A 1 99 ? -11.628 4.252 -2.056 1.00 72.19 99 ALA A N 1
ATOM 786 C CA . ALA A 1 99 ? -12.777 3.632 -1.407 1.00 72.19 99 ALA A CA 1
ATOM 787 C C . ALA A 1 99 ? -12.831 3.940 0.089 1.00 72.19 99 ALA A C 1
ATOM 789 O O . ALA A 1 99 ? -13.855 4.435 0.559 1.00 72.19 99 ALA A O 1
ATOM 790 N N . LEU A 1 100 ? -11.760 3.661 0.834 1.00 72.31 100 LEU A N 1
ATOM 791 C CA . LEU A 1 100 ? -11.797 3.676 2.294 1.00 72.31 100 LEU A CA 1
ATOM 792 C C . LEU A 1 100 ? -11.840 5.102 2.860 1.00 72.31 100 LEU A C 1
ATOM 794 O O . LEU A 1 100 ? -12.723 5.392 3.669 1.00 72.31 100 LEU A O 1
ATOM 798 N N . CYS A 1 101 ? -10.982 6.003 2.375 1.00 76.81 101 CYS A N 1
ATOM 799 C CA . CYS A 1 101 ? -10.992 7.413 2.782 1.00 76.81 101 CYS A CA 1
ATOM 800 C C . CYS A 1 101 ? -12.300 8.101 2.379 1.00 76.81 101 CYS A C 1
ATOM 802 O O . CYS A 1 101 ? -12.946 8.749 3.202 1.00 76.81 101 CYS A O 1
ATOM 804 N N . LYS A 1 102 ? -12.759 7.886 1.138 1.00 78.75 102 LYS A N 1
ATOM 805 C CA . LYS A 1 102 ? -14.037 8.435 0.662 1.00 78.75 102 LYS A CA 1
ATOM 806 C C . LYS A 1 102 ? -15.217 8.006 1.537 1.00 78.75 102 LYS A C 1
ATOM 808 O O . LYS A 1 102 ? -16.028 8.837 1.923 1.00 78.75 102 LYS A O 1
ATOM 813 N N . PHE A 1 103 ? -15.297 6.725 1.890 1.00 78.19 103 PHE A N 1
ATOM 814 C CA . PHE A 1 103 ? -16.359 6.235 2.766 1.00 78.19 103 PHE A CA 1
ATOM 815 C C . PHE A 1 103 ? -16.298 6.830 4.171 1.00 78.19 103 PHE A C 1
ATOM 817 O O . PHE A 1 103 ? -17.344 7.161 4.726 1.00 78.19 103 PHE A O 1
ATOM 824 N N . LEU A 1 104 ? -15.101 6.983 4.745 1.00 80.62 104 LEU A N 1
ATOM 825 C CA . LEU A 1 104 ? -14.948 7.638 6.042 1.00 80.62 104 LEU A CA 1
ATOM 826 C C . LEU A 1 104 ? -15.443 9.084 5.997 1.00 80.62 104 LEU A C 1
ATOM 828 O O . LEU A 1 104 ? -16.201 9.478 6.879 1.00 80.62 104 LEU A O 1
ATOM 832 N N . LEU A 1 105 ? -15.085 9.835 4.955 1.00 83.94 105 LEU A N 1
ATOM 833 C CA . LEU A 1 105 ? -15.526 11.218 4.771 1.00 83.94 105 LEU A CA 1
ATOM 834 C C . LEU A 1 105 ? -17.042 11.327 4.547 1.00 83.94 105 LEU A C 1
ATOM 836 O O . LEU A 1 105 ? -17.671 12.236 5.077 1.00 83.94 105 LEU A O 1
ATOM 840 N N . ASP A 1 106 ? -17.643 10.379 3.827 1.00 84.81 106 ASP A N 1
ATOM 841 C CA . ASP A 1 106 ? -19.093 10.352 3.600 1.00 84.81 106 ASP A CA 1
ATOM 842 C C . ASP A 1 106 ? -19.888 9.944 4.863 1.00 84.81 106 ASP A C 1
ATOM 844 O O . ASP A 1 106 ? -21.079 10.239 4.965 1.00 84.81 106 ASP A O 1
ATOM 848 N N . THR A 1 107 ? -19.256 9.251 5.820 1.00 83.31 107 THR A N 1
ATOM 849 C CA . THR A 1 107 ? -19.939 8.638 6.980 1.00 83.31 107 THR A CA 1
ATOM 850 C C . THR A 1 107 ? -19.697 9.377 8.296 1.00 83.31 107 THR A C 1
ATOM 852 O O . THR A 1 107 ? -20.566 9.385 9.169 1.00 83.31 107 THR A O 1
ATOM 855 N N . VAL A 1 108 ? -18.511 9.957 8.484 1.00 86.75 108 VAL A N 1
ATOM 856 C CA . VAL A 1 108 ? -18.089 10.559 9.753 1.00 86.75 108 VAL A CA 1
ATOM 857 C C . VAL A 1 108 ? -18.282 12.071 9.708 1.00 86.75 108 VAL A C 1
ATOM 859 O O . VAL A 1 108 ? -17.589 12.776 8.979 1.00 86.75 108 VAL A O 1
ATOM 862 N N . ASP A 1 109 ? -19.176 12.579 10.552 1.00 90.62 109 ASP A N 1
ATOM 863 C CA . ASP A 1 109 ? -19.391 14.015 10.751 1.00 90.62 109 ASP A CA 1
ATOM 864 C C . ASP A 1 109 ? -18.464 14.559 11.859 1.00 90.62 109 ASP A C 1
ATOM 866 O O . ASP A 1 109 ? -18.884 14.832 12.983 1.00 90.62 109 ASP A O 1
ATOM 870 N N . ASP A 1 110 ? -17.158 14.637 11.572 1.00 93.00 110 ASP A N 1
ATOM 871 C CA . ASP A 1 110 ? -16.161 15.273 12.452 1.00 93.00 110 ASP A CA 1
ATOM 872 C C . ASP A 1 110 ? -15.247 16.204 11.637 1.00 93.00 110 ASP A C 1
ATOM 874 O O . ASP A 1 110 ? -14.393 15.713 10.896 1.00 93.00 110 ASP A O 1
ATOM 878 N N . PRO A 1 111 ? -15.344 17.539 11.780 1.00 94.38 111 PRO A N 1
ATOM 879 C CA . PRO A 1 111 ? -14.544 18.473 10.984 1.00 94.38 111 PRO A CA 1
ATOM 880 C C . PRO A 1 111 ? -13.029 18.278 11.152 1.00 94.38 111 PRO A C 1
ATOM 882 O O . PRO A 1 111 ? -12.274 18.561 10.225 1.00 94.38 111 PRO A O 1
ATOM 885 N N . VAL A 1 112 ? -12.571 17.757 12.298 1.00 94.56 112 VAL A N 1
ATOM 886 C CA . VAL A 1 112 ? -11.149 17.442 12.516 1.00 94.56 112 VAL A CA 1
ATOM 887 C C . VAL A 1 112 ? -10.721 16.238 11.675 1.00 94.56 112 VAL A C 1
ATOM 889 O O . VAL A 1 112 ? -9.620 16.229 11.132 1.00 94.56 112 VAL A O 1
ATOM 892 N N . CYS A 1 113 ? -11.599 15.243 11.528 1.00 93.06 113 CYS A N 1
ATOM 893 C CA . CYS A 1 113 ? -11.382 14.105 10.636 1.00 93.06 113 CYS A CA 1
ATOM 894 C C . CYS A 1 113 ? -11.272 14.573 9.186 1.00 93.06 113 CYS A C 1
ATOM 896 O O . CYS A 1 113 ? -10.289 14.270 8.520 1.00 93.06 113 CYS A O 1
ATOM 898 N N . HIS A 1 114 ? -12.231 15.385 8.730 1.00 92.38 114 HIS A N 1
ATOM 899 C CA . HIS A 1 114 ? -12.228 15.930 7.370 1.00 92.38 114 HIS A CA 1
ATOM 900 C C . HIS A 1 114 ? -10.946 16.711 7.070 1.00 92.38 114 HIS A C 1
ATOM 902 O O . HIS A 1 114 ? -10.324 16.481 6.038 1.00 92.38 114 HIS A O 1
ATOM 908 N N . GLN A 1 115 ? -10.492 17.558 7.999 1.00 94.19 115 GLN A N 1
ATOM 909 C CA . GLN A 1 115 ? -9.244 18.305 7.838 1.00 94.19 115 GLN A CA 1
ATOM 910 C C . GLN A 1 115 ? -8.003 17.396 7.806 1.00 94.19 115 GLN A C 1
ATOM 912 O O . GLN A 1 115 ? -7.098 17.618 7.004 1.00 94.19 115 GLN A O 1
ATOM 917 N N . ALA A 1 116 ? -7.941 16.375 8.665 1.00 93.25 116 ALA A N 1
ATOM 918 C CA . ALA A 1 116 ? -6.829 15.426 8.669 1.00 93.25 116 ALA A CA 1
ATOM 919 C C . ALA A 1 116 ? -6.759 14.646 7.347 1.00 93.25 116 ALA A C 1
ATOM 921 O O . ALA A 1 116 ? -5.695 14.562 6.736 1.00 93.25 116 ALA A O 1
ATOM 922 N N . PHE A 1 117 ? -7.898 14.143 6.871 1.00 91.69 117 PHE A N 1
ATOM 923 C CA . PHE A 1 117 ? -7.972 13.392 5.622 1.00 91.69 117 PHE A CA 1
ATOM 924 C C . PHE A 1 117 ? -7.789 14.267 4.377 1.00 91.69 117 PHE A C 1
ATOM 926 O O . PHE A 1 117 ? -7.305 13.769 3.370 1.00 91.69 117 PHE A O 1
ATOM 933 N N . GLU A 1 118 ? -8.093 15.567 4.418 1.00 91.38 118 GLU A N 1
ATOM 934 C CA . GLU A 1 118 ? -7.732 16.489 3.332 1.00 91.38 118 GLU A CA 1
ATOM 935 C C . GLU A 1 118 ? -6.209 16.563 3.137 1.00 91.38 118 GLU A C 1
ATOM 937 O O . GLU A 1 118 ? -5.725 16.518 2.004 1.00 91.38 118 GLU A O 1
ATOM 942 N N . LEU A 1 119 ? -5.450 16.615 4.238 1.00 93.31 119 LEU A N 1
ATOM 943 C CA . LEU A 1 119 ? -3.987 16.617 4.203 1.00 93.31 119 LEU A CA 1
ATOM 944 C C . LEU A 1 119 ? -3.427 15.263 3.753 1.00 93.31 119 LEU A C 1
ATOM 946 O O . LEU A 1 119 ? -2.567 15.239 2.877 1.00 93.31 119 LEU A O 1
ATOM 950 N N . ILE A 1 120 ? -3.956 14.157 4.289 1.00 92.06 120 ILE A N 1
ATOM 951 C CA . ILE A 1 120 ? -3.582 12.795 3.866 1.00 92.06 120 ILE A CA 1
ATOM 952 C C . ILE A 1 120 ? -3.828 12.631 2.361 1.00 92.06 120 ILE A C 1
ATOM 954 O O . ILE A 1 120 ? -2.916 12.296 1.615 1.00 92.06 120 ILE A O 1
ATOM 958 N N .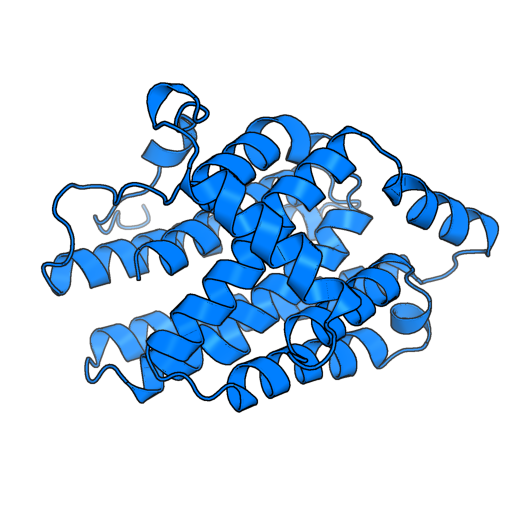 ASN A 1 121 ? -5.014 12.994 1.865 1.00 89.62 121 ASN A N 1
ATOM 959 C CA . ASN A 1 121 ? -5.350 12.887 0.441 1.00 89.62 121 ASN A CA 1
ATOM 960 C C . ASN A 1 121 ? -4.407 13.710 -0.462 1.00 89.62 121 ASN A C 1
ATOM 962 O O . ASN A 1 121 ? -4.146 13.332 -1.609 1.00 89.62 121 ASN A O 1
ATOM 966 N N . ALA A 1 122 ? -3.897 14.848 0.022 1.00 90.44 122 ALA A N 1
ATOM 967 C CA . ALA A 1 122 ? -2.914 15.643 -0.711 1.00 90.44 122 ALA A CA 1
ATOM 968 C C . ALA A 1 122 ? -1.553 14.931 -0.821 1.00 90.44 122 ALA A C 1
ATOM 970 O O . ALA A 1 122 ? -0.861 15.089 -1.836 1.00 90.44 122 ALA A O 1
ATOM 971 N N . ASP A 1 123 ? -1.171 14.162 0.197 1.00 94.25 123 ASP A N 1
ATOM 972 C CA . ASP A 1 123 ? 0.036 13.333 0.229 1.00 94.25 123 ASP A CA 1
ATOM 973 C C . ASP A 1 123 ? -0.150 12.099 -0.680 1.00 94.25 123 ASP A C 1
ATOM 975 O O . ASP A 1 123 ? 0.634 11.912 -1.621 1.00 94.25 123 ASP A O 1
ATOM 979 N N . GLU A 1 124 ? -1.281 11.396 -0.563 1.00 91.50 124 GLU A N 1
ATOM 980 C CA . GLU A 1 124 ? -1.663 10.245 -1.402 1.00 91.50 124 GLU A CA 1
ATOM 981 C C . GLU A 1 124 ? -1.665 10.555 -2.906 1.00 91.50 124 GLU A C 1
ATOM 983 O O . GLU A 1 124 ? -1.216 9.772 -3.753 1.00 91.50 124 GLU A O 1
ATOM 988 N N . ALA A 1 125 ? -2.128 11.750 -3.286 1.00 91.12 125 ALA A N 1
ATOM 989 C CA . ALA A 1 125 ? -2.104 12.184 -4.679 1.00 91.12 125 ALA A CA 1
ATOM 990 C C . ALA A 1 125 ? -0.673 12.212 -5.254 1.00 91.12 125 ALA A C 1
ATOM 992 O O . ALA A 1 125 ? -0.468 11.893 -6.435 1.00 91.12 125 ALA A O 1
ATOM 993 N N . ARG A 1 126 ? 0.330 12.565 -4.436 1.00 94.06 126 ARG A N 1
ATOM 994 C CA . ARG A 1 126 ? 1.747 12.564 -4.836 1.00 94.06 126 ARG A CA 1
ATOM 995 C C . ARG A 1 126 ? 2.297 11.145 -4.911 1.00 94.06 126 ARG A C 1
ATOM 997 O O . ARG A 1 126 ? 3.002 10.838 -5.880 1.00 94.06 126 ARG A O 1
ATOM 1004 N N . HIS A 1 127 ? 1.933 10.280 -3.966 1.00 95.25 127 HIS A N 1
ATOM 1005 C CA . HIS A 1 127 ? 2.324 8.866 -3.961 1.00 95.25 127 HIS A CA 1
ATOM 1006 C C . HIS A 1 127 ? 1.848 8.168 -5.228 1.00 95.25 127 HIS A C 1
ATOM 1008 O O . HIS A 1 127 ? 2.645 7.561 -5.949 1.00 95.25 127 HIS A O 1
ATOM 1014 N N . LEU A 1 128 ? 0.576 8.361 -5.584 1.00 93.69 128 LEU A N 1
ATOM 1015 C CA . LEU A 1 128 ? -0.009 7.851 -6.822 1.00 93.69 128 LEU A CA 1
ATOM 1016 C C . LEU A 1 128 ? 0.678 8.420 -8.067 1.00 93.69 128 LEU A C 1
ATOM 1018 O O . LEU A 1 128 ? 0.986 7.672 -8.999 1.00 93.69 128 LEU A O 1
ATOM 1022 N N . GLY A 1 129 ? 0.943 9.729 -8.098 1.00 94.44 129 GLY A N 1
ATOM 1023 C CA . GLY A 1 129 ? 1.619 10.383 -9.220 1.00 94.44 129 GLY A CA 1
ATOM 1024 C C . GLY A 1 129 ? 2.992 9.772 -9.519 1.00 94.44 129 GLY A C 1
ATOM 1025 O O . GLY A 1 129 ? 3.291 9.421 -10.668 1.00 94.44 129 GLY A O 1
ATOM 1026 N N . VAL A 1 130 ? 3.810 9.583 -8.481 1.00 96.56 130 VAL A N 1
ATOM 1027 C CA . VAL A 1 130 ? 5.124 8.934 -8.597 1.00 96.56 130 VAL A CA 1
ATOM 1028 C C . VAL A 1 130 ? 4.973 7.444 -8.896 1.00 96.56 130 VAL A C 1
ATOM 1030 O O . VAL A 1 130 ? 5.649 6.931 -9.788 1.00 96.56 130 VAL A O 1
ATOM 1033 N N . GLY A 1 131 ? 4.055 6.757 -8.220 1.00 95.31 131 GLY A N 1
ATOM 1034 C CA . GLY A 1 131 ? 3.798 5.329 -8.374 1.00 95.31 131 GLY A CA 1
ATOM 1035 C C . GLY A 1 131 ? 3.446 4.933 -9.808 1.00 95.31 131 GLY A C 1
ATOM 1036 O O . GLY A 1 131 ? 4.095 4.064 -10.397 1.00 95.31 131 GLY A O 1
ATOM 1037 N N . PHE A 1 132 ? 2.480 5.622 -10.421 1.00 95.44 132 PHE A N 1
ATOM 1038 C CA . PHE A 1 132 ? 2.126 5.383 -11.822 1.00 95.44 132 PHE A CA 1
ATOM 1039 C C . PHE A 1 132 ? 3.273 5.725 -12.774 1.00 95.44 132 PHE A C 1
ATOM 1041 O O . PHE A 1 132 ? 3.538 4.957 -13.698 1.00 95.44 132 PHE A O 1
ATOM 1048 N N . SER A 1 133 ? 3.997 6.820 -12.526 1.00 95.38 133 SER A N 1
ATOM 1049 C CA . SER A 1 133 ? 5.154 7.200 -13.346 1.00 95.38 133 SER A CA 1
ATOM 1050 C C . SER A 1 133 ? 6.248 6.128 -13.310 1.00 95.38 133 SER A C 1
ATOM 1052 O O . SER A 1 133 ? 6.774 5.733 -14.349 1.00 95.38 133 SER A O 1
ATOM 1054 N N . VAL A 1 134 ? 6.556 5.588 -12.129 1.00 95.88 134 VAL A N 1
ATOM 1055 C CA . VAL A 1 134 ? 7.525 4.498 -11.955 1.00 95.88 134 VAL A CA 1
ATOM 1056 C C . VAL A 1 134 ? 7.051 3.220 -12.648 1.00 95.88 134 VAL A C 1
ATOM 1058 O O . VAL A 1 134 ? 7.839 2.560 -13.329 1.00 95.88 134 VAL A O 1
ATOM 1061 N N . MET A 1 135 ? 5.766 2.882 -12.544 1.00 94.81 135 MET A N 1
ATOM 1062 C CA . MET A 1 135 ? 5.203 1.711 -13.215 1.00 94.81 135 MET A CA 1
ATOM 1063 C C . MET A 1 135 ? 5.275 1.824 -14.748 1.00 94.81 135 MET A C 1
ATOM 1065 O O . MET A 1 135 ? 5.570 0.831 -15.420 1.00 94.81 135 MET A O 1
ATOM 1069 N N . GLU A 1 136 ? 5.068 3.020 -15.310 1.00 94.62 136 GLU A N 1
ATOM 1070 C CA . GLU A 1 136 ? 5.286 3.286 -16.737 1.00 94.62 136 GLU A CA 1
ATOM 1071 C C . GLU A 1 136 ? 6.764 3.138 -17.112 1.00 94.62 136 GLU A C 1
ATOM 1073 O O . GLU A 1 136 ? 7.089 2.440 -18.078 1.00 94.62 136 GLU A O 1
ATOM 1078 N N . GLN A 1 137 ? 7.671 3.716 -16.317 1.00 93.06 137 GLN A N 1
ATOM 1079 C CA . GLN A 1 137 ? 9.116 3.629 -16.544 1.00 93.06 137 GLN A CA 1
ATOM 1080 C C . GLN A 1 137 ? 9.628 2.183 -16.568 1.00 93.06 137 GLN A C 1
ATOM 1082 O O . GLN A 1 137 ? 10.489 1.846 -17.382 1.00 93.06 137 GLN A O 1
ATOM 1087 N N . GLN A 1 138 ? 9.073 1.299 -15.737 1.00 92.69 138 GLN A N 1
ATOM 1088 C CA . GLN A 1 138 ? 9.422 -0.127 -15.720 1.00 92.69 138 GLN A CA 1
ATOM 1089 C C . GLN A 1 138 ? 9.126 -0.843 -17.051 1.00 92.69 138 GLN A C 1
ATOM 1091 O O . GLN A 1 138 ? 9.798 -1.822 -17.379 1.00 92.69 138 GLN A O 1
ATOM 1096 N N . GLY A 1 139 ? 8.156 -0.355 -17.832 1.00 89.00 139 GLY A N 1
ATOM 1097 C CA . GLY A 1 139 ? 7.840 -0.866 -19.168 1.00 89.00 139 GLY A CA 1
ATOM 1098 C C . GLY A 1 139 ? 8.656 -0.234 -20.304 1.00 89.00 139 GLY A C 1
ATOM 1099 O O . GLY A 1 139 ? 8.595 -0.717 -21.440 1.00 89.00 139 GLY A O 1
ATOM 1100 N N . MET A 1 140 ? 9.417 0.834 -20.037 1.00 91.25 140 MET A N 1
ATOM 1101 C CA . MET A 1 140 ? 10.174 1.569 -21.057 1.00 91.25 140 MET A CA 1
ATOM 1102 C C . MET A 1 140 ? 11.422 0.815 -21.514 1.00 91.25 140 MET A C 1
ATOM 1104 O O . MET A 1 140 ? 12.180 0.282 -20.707 1.00 91.25 140 MET A O 1
ATOM 1108 N N . HIS A 1 141 ? 11.660 0.813 -22.829 1.00 88.56 141 HIS A N 1
ATOM 1109 C CA . HIS A 1 141 ? 12.862 0.258 -23.469 1.00 88.56 141 HIS A CA 1
ATOM 1110 C C . HIS A 1 141 ? 13.196 -1.201 -23.095 1.00 88.56 141 HIS A C 1
ATOM 1112 O O . HIS A 1 141 ? 14.328 -1.643 -23.282 1.00 88.56 141 HIS A O 1
ATOM 1118 N N . LYS A 1 142 ? 12.220 -1.972 -22.592 1.00 89.31 142 LYS A N 1
ATOM 1119 C CA . LYS A 1 142 ? 12.396 -3.391 -22.269 1.00 89.31 142 LYS A CA 1
ATOM 1120 C C . LYS A 1 142 ? 12.068 -4.283 -23.462 1.00 89.31 142 LYS A C 1
ATOM 1122 O O . LYS A 1 142 ? 10.994 -4.174 -24.071 1.00 89.31 142 LYS A O 1
ATOM 1127 N N . ASN A 1 143 ? 12.979 -5.206 -23.756 1.00 91.81 143 ASN A N 1
ATOM 1128 C CA . ASN A 1 143 ? 12.729 -6.292 -24.699 1.00 91.81 143 ASN A CA 1
ATOM 1129 C C . ASN A 1 143 ? 11.901 -7.420 -24.048 1.00 91.81 143 ASN A C 1
ATOM 1131 O O . ASN A 1 143 ? 11.668 -7.427 -22.839 1.00 91.81 143 ASN A O 1
ATOM 1135 N N . LEU A 1 144 ? 11.446 -8.383 -24.854 1.00 89.06 144 LEU A N 1
ATOM 1136 C CA . LEU A 1 144 ? 10.591 -9.478 -24.381 1.00 89.06 144 LEU A CA 1
ATOM 1137 C C . LEU A 1 144 ? 11.263 -10.354 -23.313 1.00 89.06 144 LEU A C 1
ATOM 1139 O O . LEU A 1 144 ? 10.593 -10.773 -22.376 1.00 89.06 144 LEU A O 1
ATOM 1143 N N . ILE A 1 145 ? 12.574 -10.593 -23.416 1.00 91.31 145 ILE A N 1
ATOM 1144 C CA . ILE A 1 145 ? 13.322 -11.410 -22.448 1.00 91.31 145 ILE A CA 1
ATOM 1145 C C . ILE A 1 145 ? 13.348 -10.717 -21.083 1.00 91.31 145 ILE A C 1
ATOM 1147 O O . ILE A 1 145 ? 13.071 -11.350 -20.070 1.00 91.31 145 ILE A O 1
ATOM 1151 N N . GLN A 1 146 ? 13.618 -9.412 -21.050 1.00 91.50 146 GLN A N 1
ATOM 1152 C CA . GLN A 1 146 ? 13.634 -8.626 -19.814 1.00 91.50 146 GLN A CA 1
ATOM 1153 C C . GLN A 1 146 ? 12.250 -8.569 -19.156 1.00 91.50 146 GLN A C 1
ATOM 1155 O O . GLN A 1 146 ? 12.140 -8.728 -17.942 1.00 91.50 146 GLN A O 1
ATOM 1160 N N . LEU A 1 147 ? 11.187 -8.394 -19.949 1.00 91.50 147 LEU A N 1
ATOM 1161 C CA . LEU A 1 147 ? 9.812 -8.462 -19.440 1.00 91.50 147 LEU A CA 1
ATOM 1162 C C . LEU A 1 147 ? 9.488 -9.866 -18.903 1.00 91.50 147 LEU A C 1
ATOM 1164 O O . LEU A 1 147 ? 8.885 -9.996 -17.839 1.00 91.50 147 LEU A O 1
ATOM 1168 N N . GLY A 1 148 ? 9.948 -10.917 -19.587 1.00 91.31 148 GLY A N 1
ATOM 1169 C CA . GLY A 1 148 ? 9.834 -12.299 -19.124 1.00 91.31 148 GLY A CA 1
ATOM 1170 C C . GLY A 1 148 ? 10.560 -12.542 -17.799 1.00 91.31 148 GLY A C 1
ATOM 1171 O O . GLY A 1 148 ? 9.994 -13.149 -16.897 1.00 91.31 148 GLY A O 1
ATOM 1172 N N . GLN A 1 149 ? 11.772 -12.007 -17.629 1.00 91.50 149 GLN A N 1
ATOM 1173 C CA . GLN A 1 149 ? 12.534 -12.091 -16.375 1.00 91.50 149 GLN A CA 1
ATOM 1174 C C . GLN A 1 149 ? 11.832 -11.373 -15.217 1.00 91.50 149 GLN A C 1
ATOM 1176 O O . GLN A 1 149 ? 11.832 -11.878 -14.095 1.00 91.50 149 GLN A O 1
ATOM 1181 N N . MET A 1 150 ? 11.197 -10.226 -15.480 1.00 93.12 150 MET A N 1
ATOM 1182 C CA . MET A 1 150 ? 10.383 -9.534 -14.476 1.00 93.12 150 MET A CA 1
ATOM 1183 C C . MET A 1 150 ? 9.179 -10.380 -14.042 1.00 93.12 150 MET A C 1
ATOM 1185 O O . MET A 1 150 ? 8.873 -10.437 -12.852 1.00 93.12 150 MET A O 1
ATOM 1189 N N . ALA A 1 151 ? 8.507 -11.045 -14.989 1.00 91.38 151 ALA A N 1
ATOM 1190 C CA . ALA A 1 151 ? 7.361 -11.910 -14.707 1.00 91.38 151 ALA A CA 1
ATOM 1191 C C . ALA A 1 151 ? 7.765 -13.215 -14.000 1.00 91.38 151 ALA A C 1
ATOM 1193 O O . ALA A 1 151 ? 7.057 -13.682 -13.110 1.00 91.38 151 ALA A O 1
ATOM 1194 N N . ALA A 1 152 ? 8.930 -13.777 -14.341 1.00 91.69 152 ALA A N 1
ATOM 1195 C CA . ALA A 1 152 ? 9.444 -15.017 -13.762 1.00 91.69 152 ALA A CA 1
ATOM 1196 C C . ALA A 1 152 ? 9.613 -14.941 -12.238 1.00 91.69 152 ALA A C 1
ATOM 1198 O O . ALA A 1 152 ? 9.624 -15.969 -11.569 1.00 91.69 152 ALA A O 1
ATOM 1199 N N . ARG A 1 153 ? 9.681 -13.739 -11.652 1.00 89.75 153 ARG A N 1
ATOM 1200 C CA . ARG A 1 153 ? 9.759 -13.587 -10.198 1.00 89.75 153 ARG A CA 1
ATOM 1201 C C . ARG A 1 153 ? 8.502 -14.049 -9.453 1.00 89.75 153 ARG A C 1
ATOM 1203 O O . ARG A 1 153 ? 8.578 -14.240 -8.247 1.00 89.75 153 ARG A O 1
ATOM 1210 N N . ILE A 1 154 ? 7.393 -14.321 -10.147 1.00 88.19 154 ILE A N 1
ATOM 1211 C CA . ILE A 1 154 ? 6.189 -14.910 -9.541 1.00 88.19 154 ILE A CA 1
ATOM 1212 C C . ILE A 1 154 ? 6.447 -16.261 -8.852 1.00 88.19 154 ILE A C 1
ATOM 1214 O O . ILE A 1 154 ? 5.720 -16.612 -7.929 1.00 88.19 154 ILE A O 1
ATOM 1218 N N . VAL A 1 155 ? 7.491 -16.999 -9.257 1.00 90.12 155 VAL A N 1
ATOM 1219 C CA . VAL A 1 155 ? 7.868 -18.277 -8.626 1.00 90.12 155 VAL A CA 1
ATOM 1220 C C . VAL A 1 155 ? 8.880 -18.131 -7.484 1.00 90.12 155 VAL A C 1
ATOM 1222 O O . VAL A 1 155 ? 9.316 -19.137 -6.933 1.00 90.12 155 VAL A O 1
ATOM 1225 N N . ASP A 1 156 ? 9.284 -16.907 -7.122 1.00 92.38 156 ASP A N 1
ATOM 1226 C CA . ASP A 1 156 ? 10.115 -16.679 -5.937 1.00 92.38 156 ASP A CA 1
ATOM 1227 C C . ASP A 1 156 ? 9.367 -17.152 -4.680 1.00 92.38 156 ASP A C 1
ATOM 1229 O O . ASP A 1 156 ? 8.320 -16.581 -4.368 1.00 92.38 156 ASP A O 1
ATOM 1233 N N . PRO A 1 157 ? 9.893 -18.130 -3.916 1.00 93.81 157 PRO A N 1
ATOM 1234 C CA . PRO A 1 157 ? 9.238 -18.616 -2.705 1.00 93.81 157 PRO A CA 1
ATOM 1235 C C . PRO A 1 157 ? 8.919 -17.501 -1.709 1.00 93.81 157 PRO A C 1
ATOM 1237 O O . PRO A 1 157 ? 7.871 -17.528 -1.070 1.00 93.81 157 PRO A O 1
ATOM 1240 N N . ARG A 1 158 ? 9.790 -16.487 -1.613 1.00 94.00 158 ARG A N 1
ATOM 1241 C CA . ARG A 1 158 ? 9.577 -15.335 -0.730 1.00 94.00 158 ARG A CA 1
ATOM 1242 C C . ARG A 1 158 ? 8.345 -14.562 -1.175 1.00 94.00 158 ARG A C 1
ATOM 1244 O O . ARG A 1 158 ? 7.481 -14.279 -0.359 1.00 94.00 158 ARG A O 1
ATOM 1251 N N . LEU A 1 159 ? 8.214 -14.283 -2.469 1.00 92.50 159 LEU A N 1
ATOM 1252 C CA . LEU A 1 159 ? 7.047 -13.594 -3.011 1.00 92.50 159 LEU A CA 1
ATOM 1253 C C . LEU A 1 159 ? 5.770 -14.431 -2.903 1.00 92.50 159 LEU A C 1
ATOM 1255 O O . LEU A 1 159 ? 4.722 -13.889 -2.570 1.00 92.50 159 LEU A O 1
ATOM 1259 N N . VAL A 1 160 ? 5.853 -15.742 -3.134 1.00 93.69 160 VAL A N 1
ATOM 1260 C CA . VAL A 1 160 ? 4.713 -16.657 -2.986 1.00 93.69 160 VAL A CA 1
ATOM 1261 C C . VAL A 1 160 ? 4.175 -16.627 -1.555 1.00 93.69 160 VAL A C 1
ATOM 1263 O O . VAL A 1 160 ? 2.965 -16.521 -1.375 1.00 93.69 160 VAL A O 1
ATOM 1266 N N . LEU A 1 161 ? 5.044 -16.639 -0.538 1.00 93.25 161 LEU A N 1
ATOM 1267 C CA . LEU A 1 161 ? 4.622 -16.470 0.859 1.00 93.25 161 LEU A CA 1
ATOM 1268 C C . LEU A 1 161 ? 3.901 -15.133 1.082 1.00 93.25 161 LEU A C 1
ATOM 1270 O O . LEU A 1 161 ? 2.884 -15.096 1.771 1.00 93.25 161 LEU A O 1
ATOM 1274 N N . GLY A 1 162 ? 4.380 -14.061 0.450 1.00 91.88 162 GLY A N 1
ATOM 1275 C CA . GLY A 1 162 ? 3.744 -12.744 0.509 1.00 91.88 162 GLY A CA 1
ATOM 1276 C C . GLY A 1 162 ? 2.357 -12.747 -0.116 1.00 91.88 162 GLY A C 1
ATOM 1277 O O . GLY A 1 162 ? 1.407 -12.276 0.498 1.00 91.88 162 GLY A O 1
ATOM 1278 N N . ILE A 1 163 ? 2.213 -13.356 -1.295 1.00 91.62 163 ILE A N 1
ATOM 1279 C CA . ILE A 1 163 ? 0.923 -13.526 -1.976 1.00 91.62 163 ILE A CA 1
ATOM 1280 C C . ILE A 1 163 ? -0.044 -14.334 -1.098 1.00 91.62 163 ILE A C 1
ATOM 1282 O O . ILE A 1 163 ? -1.201 -13.946 -0.949 1.00 91.62 163 ILE A O 1
ATOM 1286 N N . LEU A 1 164 ? 0.417 -15.421 -0.473 1.00 91.81 164 LEU A N 1
ATOM 1287 C CA . LEU A 1 164 ? -0.409 -16.246 0.415 1.00 91.81 164 LEU A CA 1
ATOM 1288 C C . LEU A 1 164 ? -0.859 -15.500 1.681 1.00 91.81 164 LEU A C 1
ATOM 1290 O O . LEU A 1 164 ? -1.968 -15.738 2.150 1.00 91.81 164 LEU A O 1
ATOM 1294 N N . ALA A 1 165 ? -0.041 -14.590 2.217 1.00 91.12 165 ALA A N 1
ATOM 1295 C CA . ALA A 1 165 ? -0.430 -13.722 3.332 1.00 91.12 165 ALA A CA 1
ATOM 1296 C C . ALA A 1 165 ? -1.382 -12.591 2.893 1.00 91.12 165 ALA A C 1
ATOM 1298 O O . ALA A 1 165 ? -2.300 -12.218 3.623 1.00 91.12 165 ALA A O 1
ATOM 1299 N N . TYR A 1 166 ? -1.179 -12.066 1.685 1.00 90.31 166 TYR A N 1
ATOM 1300 C CA . TYR A 1 166 ? -1.907 -10.935 1.115 1.00 90.31 166 TYR A CA 1
ATOM 1301 C C . TYR A 1 166 ? -3.329 -11.290 0.651 1.00 90.31 166 TYR A C 1
ATOM 1303 O O . TYR A 1 166 ? -4.269 -10.540 0.918 1.00 90.31 166 TYR A O 1
ATOM 1311 N N . LEU A 1 167 ? -3.519 -12.436 -0.013 1.00 91.56 167 LEU A N 1
ATOM 1312 C CA . LEU A 1 167 ? -4.822 -12.817 -0.575 1.00 91.56 167 LEU A CA 1
ATOM 1313 C C . LEU A 1 167 ? -5.951 -12.862 0.481 1.00 91.56 167 LEU A C 1
ATOM 1315 O O . LEU A 1 167 ? -7.003 -12.261 0.242 1.00 91.56 167 LEU A O 1
ATOM 1319 N N . PRO A 1 168 ? -5.768 -13.489 1.662 1.00 89.88 168 PRO A N 1
ATOM 1320 C CA . PRO A 1 168 ? -6.787 -13.489 2.710 1.00 89.88 168 PRO A CA 1
ATOM 1321 C C . PRO A 1 168 ? -7.023 -12.104 3.318 1.00 89.88 168 PRO A C 1
ATOM 1323 O O . PRO A 1 168 ? -8.149 -11.790 3.706 1.00 89.88 168 PRO A O 1
ATOM 1326 N N . LEU A 1 169 ? -5.978 -11.272 3.416 1.00 87.44 169 LEU A N 1
ATOM 1327 C CA . LEU A 1 169 ? -6.087 -9.912 3.943 1.00 87.44 169 LEU A CA 1
ATOM 1328 C C . LEU A 1 169 ? -7.048 -9.081 3.090 1.00 87.44 169 LEU A C 1
ATOM 1330 O O . LEU A 1 169 ? -8.015 -8.540 3.620 1.00 87.44 169 LEU A O 1
ATOM 1334 N N . ILE A 1 170 ? -6.832 -9.046 1.774 1.00 85.19 170 ILE A N 1
ATOM 1335 C CA . ILE A 1 170 ? -7.640 -8.228 0.865 1.00 85.19 170 ILE A CA 1
ATOM 1336 C C . ILE A 1 170 ? -9.084 -8.711 0.763 1.00 85.19 170 ILE A C 1
ATOM 1338 O O . ILE A 1 170 ? -9.996 -7.884 0.819 1.00 85.19 170 ILE A O 1
ATOM 1342 N N . ASN A 1 171 ? -9.328 -10.025 0.674 1.00 86.25 171 ASN A N 1
ATOM 1343 C CA . ASN A 1 171 ? -10.705 -10.534 0.663 1.00 86.25 171 ASN A CA 1
ATOM 1344 C C . ASN A 1 171 ? -11.443 -10.159 1.956 1.00 86.25 171 ASN A C 1
ATOM 1346 O O . ASN A 1 171 ? -12.581 -9.688 1.903 1.00 86.25 171 ASN A O 1
ATOM 1350 N N . LYS A 1 172 ? -10.776 -10.287 3.110 1.00 83.06 172 LYS A N 1
ATOM 1351 C CA . LYS A 1 172 ? -11.352 -9.907 4.402 1.00 83.06 172 LYS A CA 1
ATOM 1352 C C . LYS A 1 172 ? -11.606 -8.404 4.502 1.00 83.06 172 LYS A C 1
ATOM 1354 O O . LYS A 1 172 ? -12.659 -8.013 4.992 1.00 83.06 172 LYS A O 1
ATOM 1359 N N . MET A 1 173 ? -10.686 -7.568 4.021 1.00 80.12 173 MET A N 1
ATOM 1360 C CA . MET A 1 173 ? -10.872 -6.115 3.985 1.00 80.12 173 MET A CA 1
ATOM 1361 C C . MET A 1 173 ? -12.077 -5.723 3.132 1.00 80.12 173 MET A C 1
ATOM 1363 O O . MET A 1 173 ? -12.933 -4.988 3.615 1.00 80.12 173 MET A O 1
ATOM 1367 N N . ARG A 1 174 ? -12.201 -6.270 1.915 1.00 82.50 174 ARG A N 1
ATOM 1368 C CA . ARG A 1 174 ? -13.388 -6.075 1.068 1.00 82.50 174 ARG A CA 1
ATOM 1369 C C . ARG A 1 174 ? -14.661 -6.460 1.820 1.00 82.50 174 ARG A C 1
ATOM 1371 O O . ARG A 1 174 ? -15.603 -5.677 1.865 1.00 82.50 174 ARG A O 1
ATOM 1378 N N . ASP A 1 175 ? -14.698 -7.647 2.424 1.00 81.00 175 ASP A N 1
ATOM 1379 C CA . ASP A 1 175 ? -15.896 -8.124 3.120 1.00 81.00 175 ASP A CA 1
ATOM 1380 C C . ASP A 1 175 ? -16.235 -7.284 4.358 1.00 81.00 175 ASP A C 1
ATOM 1382 O O . ASP A 1 175 ? -17.411 -7.045 4.626 1.00 81.00 175 ASP A O 1
ATOM 1386 N N . ASN A 1 176 ? -15.232 -6.812 5.102 1.00 79.19 176 ASN A N 1
ATOM 1387 C CA . ASN A 1 176 ? -15.422 -5.899 6.230 1.00 79.19 176 ASN A CA 1
ATOM 1388 C C . ASN A 1 176 ? -16.000 -4.564 5.761 1.00 79.19 176 ASN A C 1
ATOM 1390 O O . ASN A 1 176 ? -16.953 -4.068 6.349 1.00 79.19 176 ASN A O 1
ATOM 1394 N N . ILE A 1 177 ? -15.460 -4.018 4.677 1.00 75.31 177 ILE A N 1
ATOM 1395 C CA . ILE A 1 177 ? -15.907 -2.767 4.076 1.00 75.31 177 ILE A CA 1
ATOM 1396 C C . ILE A 1 177 ? -17.373 -2.866 3.616 1.00 75.31 177 ILE A C 1
ATOM 1398 O O . ILE A 1 177 ? -18.184 -2.006 3.952 1.00 75.31 177 ILE A O 1
ATOM 1402 N N . VAL A 1 178 ? -17.747 -3.958 2.942 1.00 78.31 178 VAL A N 1
ATOM 1403 C CA . VAL A 1 178 ? -19.141 -4.209 2.536 1.00 78.31 178 VAL A CA 1
ATOM 1404 C C . VAL A 1 178 ? -20.059 -4.358 3.752 1.00 78.31 178 VAL A C 1
ATOM 1406 O O . VAL A 1 178 ? -21.158 -3.811 3.769 1.00 78.31 178 VAL A O 1
ATOM 1409 N N . LYS A 1 179 ? -19.611 -5.052 4.808 1.00 81.00 179 LYS A N 1
ATOM 1410 C CA . LYS A 1 179 ? -20.370 -5.175 6.068 1.00 81.00 179 LYS A CA 1
ATOM 1411 C C . LYS A 1 179 ? -20.568 -3.838 6.782 1.00 81.00 179 LYS A C 1
ATOM 1413 O O . LYS A 1 179 ? -21.585 -3.669 7.444 1.00 81.00 179 LYS A O 1
ATOM 1418 N N . LEU A 1 180 ? -19.615 -2.914 6.659 1.00 73.12 180 LEU A N 1
ATOM 1419 C CA . LEU A 1 180 ? -19.700 -1.563 7.219 1.00 73.12 180 LEU A CA 1
ATOM 1420 C C . LEU A 1 180 ? -20.632 -0.641 6.415 1.00 73.12 180 LEU A C 1
ATOM 1422 O O . LEU A 1 180 ? -20.878 0.480 6.844 1.00 73.12 180 LEU A O 1
ATOM 1426 N N . GLY A 1 181 ? -21.184 -1.110 5.291 1.00 74.62 181 GLY A N 1
ATOM 1427 C CA . GLY A 1 181 ? -22.144 -0.363 4.478 1.00 74.62 181 GLY A CA 1
ATOM 1428 C C . GLY A 1 181 ? -21.519 0.417 3.323 1.00 74.62 181 GLY A C 1
ATOM 1429 O O . GLY A 1 181 ? -22.227 1.167 2.656 1.00 74.62 181 GLY A O 1
ATOM 1430 N N . LEU A 1 182 ? -20.223 0.237 3.048 1.00 76.44 182 LEU A N 1
ATOM 1431 C CA . LEU A 1 182 ? -19.581 0.844 1.885 1.00 76.44 182 LEU A CA 1
ATOM 1432 C C . LEU A 1 182 ? -20.129 0.182 0.603 1.00 76.44 182 LEU A C 1
ATOM 1434 O O . LEU A 1 182 ? -20.025 -1.043 0.462 1.00 76.44 182 LEU A O 1
ATOM 1438 N N . PRO A 1 183 ? -20.694 0.953 -0.347 1.00 77.38 183 PRO A N 1
ATOM 1439 C CA . PRO A 1 183 ? -21.221 0.398 -1.591 1.00 77.38 183 PRO A CA 1
ATOM 1440 C C . PRO A 1 183 ? -20.124 -0.293 -2.405 1.00 77.38 183 PRO A C 1
ATOM 1442 O O . PRO A 1 183 ? -19.112 0.334 -2.712 1.00 77.38 183 PRO A O 1
ATOM 1445 N N . GLU A 1 184 ? -20.325 -1.547 -2.827 1.00 77.31 184 GLU A N 1
ATOM 1446 C CA . GLU A 1 184 ? -19.328 -2.278 -3.636 1.00 77.31 184 GLU A CA 1
ATOM 1447 C C . GLU A 1 184 ? -18.854 -1.455 -4.859 1.00 77.31 184 GLU A C 1
ATOM 1449 O O . GLU A 1 184 ? -17.677 -1.497 -5.221 1.00 77.31 184 GLU A O 1
ATOM 1454 N N . ASP A 1 185 ? -19.730 -0.612 -5.419 1.00 80.06 185 ASP A N 1
ATOM 1455 C CA . ASP A 1 185 ? -19.449 0.363 -6.486 1.00 80.06 185 ASP A CA 1
ATOM 1456 C C . ASP A 1 185 ? -18.259 1.288 -6.215 1.00 80.06 185 ASP A C 1
ATOM 1458 O O . ASP A 1 185 ? -17.514 1.596 -7.146 1.00 80.06 185 ASP A O 1
ATOM 1462 N N . ASN A 1 186 ? -18.015 1.695 -4.969 1.00 80.44 186 ASN A N 1
ATOM 1463 C CA . ASN A 1 186 ? -16.861 2.530 -4.632 1.00 80.44 186 ASN A CA 1
ATOM 1464 C C . ASN A 1 186 ? -15.546 1.748 -4.785 1.00 80.44 186 ASN A C 1
ATOM 1466 O O . ASN A 1 186 ? -14.580 2.270 -5.341 1.00 80.44 186 ASN A O 1
ATOM 1470 N N . LEU A 1 187 ? -15.522 0.469 -4.387 1.00 78.81 187 LEU A N 1
ATOM 1471 C CA . LEU A 1 187 ? -14.368 -0.410 -4.610 1.00 78.81 187 LEU A CA 1
ATOM 1472 C C . LEU A 1 187 ? -14.153 -0.676 -6.107 1.00 78.81 187 LEU A C 1
ATOM 1474 O O . LEU A 1 187 ? -13.014 -0.654 -6.581 1.00 78.81 187 LEU A O 1
ATOM 1478 N N . TYR A 1 188 ? -15.231 -0.869 -6.876 1.00 83.25 188 TYR A N 1
ATOM 1479 C CA . TYR A 1 188 ? -15.142 -0.995 -8.335 1.00 83.25 188 TYR A CA 1
ATOM 1480 C C . TYR A 1 188 ? -14.581 0.280 -8.980 1.00 83.25 188 TYR A C 1
ATOM 1482 O O . TYR A 1 188 ? -13.708 0.201 -9.846 1.00 83.25 188 TYR A O 1
ATOM 1490 N N . GLN A 1 189 ? -15.044 1.462 -8.563 1.00 85.25 189 GLN A N 1
ATOM 1491 C CA . GLN A 1 189 ? -14.555 2.751 -9.062 1.00 85.25 189 GLN A CA 1
ATOM 1492 C C . GLN A 1 189 ? -13.075 2.965 -8.736 1.00 85.25 189 GLN A C 1
ATOM 1494 O O . GLN A 1 189 ? -12.311 3.350 -9.628 1.00 85.25 189 GLN A O 1
ATOM 1499 N N . ALA A 1 190 ? -12.662 2.653 -7.506 1.00 86.06 190 ALA A N 1
ATOM 1500 C CA . ALA A 1 190 ? -11.264 2.672 -7.100 1.00 86.06 190 ALA A CA 1
ATOM 1501 C C . ALA A 1 190 ? -10.431 1.760 -8.013 1.00 86.06 190 ALA A C 1
ATOM 1503 O O . ALA A 1 190 ? -9.527 2.224 -8.704 1.00 86.06 190 ALA A O 1
ATOM 1504 N N . MET A 1 191 ? -10.788 0.483 -8.155 1.00 88.00 191 MET A N 1
ATOM 1505 C CA . MET A 1 191 ? -10.002 -0.434 -8.994 1.00 88.00 191 MET A CA 1
ATOM 1506 C C . MET A 1 191 ? -9.999 -0.038 -10.478 1.00 88.00 191 MET A C 1
ATOM 1508 O O . MET A 1 191 ? -8.979 -0.172 -11.160 1.00 88.00 191 MET A O 1
ATOM 1512 N N . ASN A 1 192 ? -11.087 0.551 -10.976 1.00 89.44 192 ASN A N 1
ATOM 1513 C CA . ASN A 1 192 ? -11.130 1.122 -12.320 1.00 89.44 192 ASN A CA 1
ATOM 1514 C C . ASN A 1 192 ? -10.173 2.316 -12.489 1.00 89.44 192 ASN A C 1
ATOM 1516 O O . ASN A 1 192 ? -9.599 2.470 -13.571 1.00 89.44 192 ASN A O 1
ATOM 1520 N N . LYS A 1 193 ? -9.941 3.137 -11.450 1.00 90.75 193 LYS A N 1
ATOM 1521 C CA . LYS A 1 193 ? -8.914 4.200 -11.453 1.00 90.75 193 LYS A CA 1
ATOM 1522 C C . LYS A 1 193 ? -7.528 3.592 -11.692 1.00 90.75 193 LYS A C 1
ATOM 1524 O O . LYS A 1 193 ? -6.821 4.076 -12.578 1.00 90.75 193 LYS A O 1
ATOM 1529 N N . PHE A 1 194 ? -7.187 2.491 -11.014 1.00 92.75 194 PHE A N 1
ATOM 1530 C CA . PHE A 1 194 ? -5.922 1.776 -11.232 1.00 92.75 194 PHE A CA 1
ATOM 1531 C C . PHE A 1 194 ? -5.796 1.254 -12.670 1.00 92.75 194 PHE A C 1
ATOM 1533 O O . PHE A 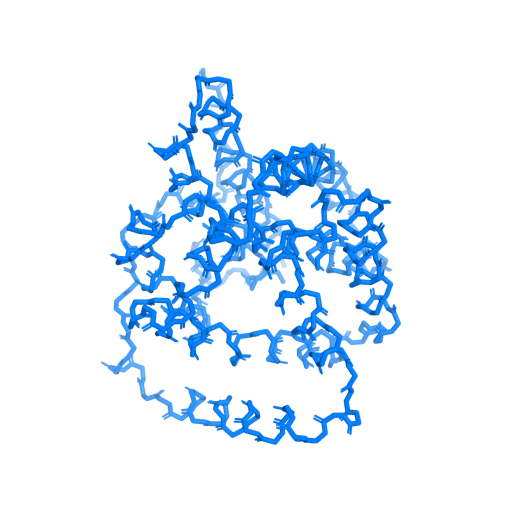1 194 ? -4.807 1.549 -13.347 1.00 92.75 194 PHE A O 1
ATOM 1540 N N . THR A 1 195 ? -6.817 0.553 -13.183 1.00 93.50 195 THR A N 1
ATOM 1541 C CA . THR A 1 195 ? -6.826 0.055 -14.571 1.00 93.50 195 THR A CA 1
ATOM 1542 C C . THR A 1 195 ? -6.652 1.189 -15.581 1.00 93.50 195 THR A C 1
ATOM 1544 O O . THR A 1 195 ? -5.876 1.064 -16.530 1.00 93.50 195 THR A O 1
ATOM 1547 N N . ARG A 1 196 ? -7.380 2.295 -15.392 1.00 93.88 196 ARG A N 1
ATOM 1548 C CA . ARG A 1 196 ? -7.403 3.427 -16.321 1.00 93.88 196 ARG A CA 1
ATOM 1549 C C . ARG A 1 196 ? -6.074 4.169 -16.346 1.00 93.88 196 ARG A C 1
ATOM 1551 O O . ARG A 1 196 ? -5.586 4.466 -17.431 1.00 93.88 196 ARG A O 1
ATOM 1558 N N . ILE A 1 197 ? -5.510 4.490 -15.181 1.00 93.06 197 ILE A N 1
ATOM 1559 C CA . ILE A 1 197 ? -4.280 5.287 -15.099 1.00 93.06 197 ILE A CA 1
ATOM 1560 C C . ILE A 1 197 ? -3.068 4.416 -15.436 1.00 93.06 197 ILE A C 1
ATOM 1562 O O . ILE A 1 197 ? -2.312 4.765 -16.340 1.00 93.06 197 ILE A O 1
ATOM 1566 N N . GLY A 1 198 ? -2.931 3.244 -14.809 1.00 91.56 198 GLY A N 1
ATOM 1567 C CA . GLY A 1 198 ? -1.810 2.335 -15.069 1.00 91.56 198 GLY A CA 1
ATOM 1568 C C . GLY A 1 198 ? -1.797 1.773 -16.492 1.00 91.56 198 GLY A C 1
ATOM 1569 O O . GLY A 1 198 ? -0.740 1.535 -17.072 1.00 91.56 198 GLY A O 1
ATOM 1570 N N . GLY A 1 199 ? -2.978 1.618 -17.093 1.00 92.12 199 GLY A N 1
ATOM 1571 C CA . GLY A 1 199 ? -3.146 1.156 -18.466 1.00 92.12 199 GLY A CA 1
ATOM 1572 C C . GLY A 1 199 ? -3.194 2.270 -19.509 1.00 92.12 199 GLY A C 1
ATOM 1573 O O . GLY A 1 199 ? -3.445 1.961 -20.675 1.00 92.12 199 GLY A O 1
ATOM 1574 N N . ARG A 1 200 ? -2.990 3.542 -19.136 1.00 93.44 200 ARG A N 1
ATOM 1575 C CA . ARG A 1 200 ? -3.148 4.696 -20.039 1.00 93.44 200 ARG A CA 1
ATOM 1576 C C . ARG A 1 200 ? -2.136 4.676 -21.183 1.00 93.44 200 ARG A C 1
ATOM 1578 O O . ARG A 1 200 ? -2.500 4.859 -22.346 1.00 93.44 200 ARG A O 1
ATOM 1585 N N . THR A 1 201 ? -0.874 4.402 -20.874 1.00 94.19 201 THR A N 1
ATOM 1586 C CA . THR A 1 201 ? 0.232 4.417 -21.839 1.00 94.19 201 THR A CA 1
ATOM 1587 C C . THR A 1 201 ? 0.550 3.022 -22.375 1.00 94.19 201 THR A C 1
ATOM 1589 O O . THR A 1 201 ? 0.192 1.997 -21.790 1.00 94.19 201 THR A O 1
ATOM 1592 N N . GLN A 1 202 ? 1.233 2.956 -23.523 1.00 92.19 202 GLN A N 1
ATOM 1593 C CA . GLN A 1 202 ? 1.701 1.679 -24.072 1.00 92.19 202 GLN A CA 1
ATOM 1594 C C . GLN A 1 202 ? 2.705 1.010 -23.124 1.00 92.19 202 GLN A C 1
ATOM 1596 O O . GLN A 1 202 ? 2.710 -0.210 -22.988 1.00 92.19 202 GLN A O 1
ATOM 1601 N N . GLN A 1 203 ? 3.535 1.813 -22.466 1.00 92.81 203 GLN A N 1
ATOM 1602 C CA . GLN A 1 203 ? 4.585 1.394 -21.549 1.00 92.81 203 GLN A CA 1
ATOM 1603 C C . GLN A 1 203 ? 3.984 0.783 -20.280 1.00 92.81 203 GLN A C 1
ATOM 1605 O O . GLN A 1 203 ? 4.339 -0.345 -19.940 1.00 92.81 203 GLN A O 1
ATOM 1610 N N . GLY A 1 204 ? 2.999 1.445 -19.659 1.00 92.25 204 GLY A N 1
ATOM 1611 C CA . GLY A 1 204 ? 2.260 0.887 -18.522 1.00 92.25 204 GLY A CA 1
ATOM 1612 C C . GLY A 1 204 ? 1.598 -0.454 -18.860 1.00 92.25 204 GLY A C 1
ATOM 1613 O O . GLY A 1 204 ? 1.786 -1.440 -18.153 1.00 92.25 204 GLY A O 1
ATOM 1614 N N . ARG A 1 205 ? 0.953 -0.562 -20.033 1.00 94.06 205 ARG A N 1
ATOM 1615 C CA . ARG A 1 205 ? 0.370 -1.835 -20.509 1.00 94.06 205 ARG A CA 1
ATOM 1616 C C . ARG A 1 205 ? 1.402 -2.934 -20.783 1.00 94.06 205 ARG A C 1
ATOM 1618 O O . ARG A 1 205 ? 1.039 -4.107 -20.775 1.00 94.06 205 ARG A O 1
ATOM 1625 N N . ARG A 1 206 ? 2.664 -2.602 -21.053 1.00 92.44 206 ARG A N 1
ATOM 1626 C CA . ARG A 1 206 ? 3.732 -3.597 -21.261 1.00 92.44 206 ARG A CA 1
ATOM 1627 C C . ARG A 1 206 ? 4.339 -4.099 -19.956 1.00 92.44 206 ARG A C 1
ATOM 1629 O O . ARG A 1 206 ? 5.022 -5.119 -19.983 1.00 92.44 206 ARG A O 1
ATOM 1636 N N . ASN A 1 207 ? 4.111 -3.410 -18.841 1.00 94.69 207 ASN A N 1
ATOM 1637 C CA . ASN A 1 207 ? 4.609 -3.838 -17.546 1.00 94.69 207 ASN A CA 1
ATOM 1638 C C . ASN A 1 207 ? 3.895 -5.141 -17.111 1.00 94.69 207 ASN A C 1
ATOM 1640 O O . ASN A 1 207 ? 2.673 -5.139 -16.943 1.00 94.69 207 ASN A O 1
ATOM 1644 N N . PRO A 1 208 ? 4.618 -6.262 -16.918 1.00 95.19 208 PRO A N 1
ATOM 1645 C CA . PRO A 1 208 ? 4.001 -7.535 -16.554 1.00 95.19 208 PRO A CA 1
ATOM 1646 C C . PRO A 1 208 ? 3.336 -7.482 -15.176 1.00 95.19 208 PRO A C 1
ATOM 1648 O O . PRO A 1 208 ? 2.289 -8.094 -14.985 1.00 95.19 208 PRO A O 1
ATOM 1651 N N . TRP A 1 209 ? 3.893 -6.717 -14.234 1.00 94.88 209 TRP A N 1
ATOM 1652 C CA . TRP A 1 209 ? 3.325 -6.582 -12.896 1.00 94.88 209 TRP A CA 1
ATOM 1653 C C . TRP A 1 209 ? 2.038 -5.769 -12.906 1.00 94.88 209 TRP A C 1
ATOM 1655 O O . TRP A 1 209 ? 1.077 -6.184 -12.266 1.00 94.88 209 TRP A O 1
ATOM 1665 N N . PHE A 1 210 ? 1.951 -4.715 -13.726 1.00 95.56 210 PHE A N 1
ATOM 1666 C CA . PHE A 1 210 ? 0.673 -4.042 -13.976 1.00 95.56 210 PHE A CA 1
ATOM 1667 C C . PHE A 1 210 ? -0.389 -5.035 -14.462 1.00 95.56 210 PHE A C 1
ATOM 1669 O O . PHE A 1 210 ? -1.499 -5.047 -13.941 1.00 95.56 210 PHE A O 1
ATOM 1676 N N . GLN A 1 211 ? -0.058 -5.899 -15.426 1.00 94.94 211 GLN A N 1
ATOM 1677 C CA . GLN A 1 211 ? -1.014 -6.868 -15.971 1.00 94.94 211 GLN A CA 1
ATOM 1678 C C . GLN A 1 211 ? -1.464 -7.898 -14.926 1.00 94.94 211 GLN A C 1
ATOM 1680 O O . GLN A 1 211 ? -2.662 -8.153 -14.802 1.00 94.94 211 GLN A O 1
ATOM 1685 N N . ILE A 1 212 ? -0.524 -8.448 -14.151 1.00 94.38 212 ILE A N 1
ATOM 1686 C CA . ILE A 1 212 ? -0.806 -9.409 -13.073 1.00 94.38 212 ILE A CA 1
ATOM 1687 C C . ILE A 1 212 ? -1.707 -8.771 -12.010 1.00 94.38 212 ILE A C 1
ATOM 1689 O O . ILE A 1 212 ? -2.733 -9.342 -11.641 1.00 94.38 212 ILE A O 1
ATOM 1693 N N . ILE A 1 213 ? -1.359 -7.569 -11.553 1.00 93.94 213 ILE A N 1
ATOM 1694 C CA . ILE A 1 213 ? -2.077 -6.862 -10.488 1.00 93.94 213 ILE A CA 1
ATOM 1695 C C . ILE A 1 213 ? -3.450 -6.400 -10.975 1.00 93.94 213 ILE A C 1
ATOM 1697 O O . ILE A 1 213 ? -4.440 -6.574 -10.275 1.00 93.94 213 ILE A O 1
ATOM 1701 N N . ASN A 1 214 ? -3.551 -5.890 -12.201 1.00 94.31 214 ASN A N 1
ATOM 1702 C CA . ASN A 1 214 ? -4.822 -5.499 -12.806 1.00 94.31 214 ASN A CA 1
ATOM 1703 C C . ASN A 1 214 ? -5.758 -6.701 -13.001 1.00 94.31 214 ASN A C 1
ATOM 1705 O O . ASN A 1 214 ? -6.965 -6.595 -12.784 1.00 94.31 214 ASN A O 1
ATOM 1709 N N . TRP A 1 215 ? -5.217 -7.857 -13.398 1.00 94.12 215 TRP A N 1
ATOM 1710 C CA . TRP A 1 215 ? -5.983 -9.101 -13.436 1.00 94.12 215 TRP A CA 1
ATOM 1711 C C . TRP A 1 215 ? -6.460 -9.489 -12.035 1.00 94.12 215 TRP A C 1
ATOM 1713 O O . TRP A 1 215 ? -7.644 -9.769 -11.854 1.00 94.12 215 TRP A O 1
ATOM 1723 N N . HIS A 1 216 ? -5.576 -9.458 -11.039 1.00 91.62 216 HIS A N 1
ATOM 1724 C CA . HIS A 1 216 ? -5.920 -9.773 -9.656 1.00 91.62 216 HIS A CA 1
ATOM 1725 C C . HIS A 1 216 ? -7.026 -8.849 -9.114 1.00 91.62 216 HIS A C 1
ATOM 1727 O O . HIS A 1 216 ? -8.064 -9.346 -8.680 1.00 91.62 216 HIS A O 1
ATOM 1733 N N . ALA A 1 217 ? -6.870 -7.529 -9.248 1.00 89.44 217 ALA A N 1
ATOM 1734 C CA . ALA A 1 217 ? -7.837 -6.525 -8.806 1.00 89.44 217 ALA A CA 1
ATOM 1735 C C . ALA A 1 217 ? -9.241 -6.770 -9.385 1.00 89.44 217 ALA A C 1
ATOM 1737 O O . ALA A 1 217 ? -10.229 -6.763 -8.655 1.00 89.44 217 ALA A O 1
ATOM 1738 N N . LYS A 1 218 ? -9.338 -7.087 -10.686 1.00 90.31 218 LYS A N 1
ATOM 1739 C CA . LYS A 1 218 ? -10.614 -7.417 -11.347 1.00 90.31 218 LYS A CA 1
ATOM 1740 C C . LYS A 1 218 ? -11.285 -8.674 -10.792 1.00 90.31 218 LYS A C 1
ATOM 1742 O O . LYS A 1 218 ? -12.511 -8.762 -10.808 1.00 90.31 218 LYS A O 1
ATOM 1747 N N . ASN A 1 219 ? -10.503 -9.653 -10.343 1.00 91.25 219 ASN A N 1
ATOM 1748 C CA . ASN A 1 219 ? -11.043 -10.874 -9.750 1.00 91.25 219 ASN A CA 1
ATOM 1749 C C . ASN A 1 219 ? -11.455 -10.670 -8.290 1.00 91.25 219 ASN A C 1
ATOM 1751 O O . ASN A 1 219 ? -12.486 -11.201 -7.891 1.00 91.25 219 ASN A O 1
ATOM 1755 N N . VAL A 1 220 ? -10.713 -9.863 -7.526 1.00 86.75 220 VAL A N 1
ATOM 1756 C CA . VAL A 1 220 ? -11.054 -9.511 -6.136 1.00 86.75 220 VAL A CA 1
ATOM 1757 C C . VAL A 1 220 ? -12.402 -8.799 -6.045 1.00 86.75 220 VAL A C 1
ATOM 1759 O O . VAL A 1 220 ? -13.213 -9.129 -5.175 1.00 86.75 220 VAL A O 1
ATOM 1762 N N . ILE A 1 221 ? -12.651 -7.839 -6.939 1.00 84.81 221 ILE A N 1
ATOM 1763 C CA . ILE A 1 221 ? -13.881 -7.039 -6.903 1.00 84.81 221 ILE A CA 1
ATOM 1764 C C . ILE A 1 221 ? -15.094 -7.819 -7.413 1.00 84.81 221 ILE A C 1
ATOM 1766 O O . ILE A 1 221 ? -16.164 -7.718 -6.836 1.00 84.81 221 ILE A O 1
ATOM 1770 N N . ASN A 1 222 ? -14.943 -8.647 -8.450 1.00 86.12 222 ASN A N 1
ATOM 1771 C CA . ASN A 1 222 ? -16.070 -9.366 -9.041 1.00 86.12 222 ASN A CA 1
ATOM 1772 C C . ASN A 1 222 ? -16.380 -10.664 -8.275 1.00 86.12 222 ASN A C 1
ATOM 1774 O O . ASN A 1 222 ? -15.695 -11.674 -8.463 1.00 86.12 222 ASN A O 1
ATOM 1778 N N . ARG A 1 223 ? -17.448 -10.663 -7.469 1.00 81.62 223 ARG A N 1
ATOM 1779 C CA . ARG A 1 223 ? -17.885 -11.817 -6.657 1.00 81.62 223 ARG A CA 1
ATOM 1780 C C . ARG A 1 223 ? -18.329 -13.044 -7.457 1.00 81.62 223 ARG A C 1
ATOM 1782 O O . ARG A 1 223 ? -18.216 -14.164 -6.958 1.00 81.62 223 ARG A O 1
ATOM 1789 N N . ASP A 1 224 ? -18.724 -12.883 -8.717 1.00 87.38 224 ASP A N 1
ATOM 1790 C CA . ASP A 1 224 ? -19.128 -14.008 -9.571 1.00 87.38 224 ASP A CA 1
ATOM 1791 C C . ASP A 1 224 ? -17.940 -14.883 -9.999 1.00 87.38 224 ASP A C 1
ATOM 1793 O O . ASP A 1 224 ? -18.112 -16.000 -10.500 1.00 87.38 224 ASP A O 1
ATOM 1797 N N . ARG A 1 225 ? -16.704 -14.419 -9.772 1.00 89.44 225 ARG A N 1
ATOM 1798 C CA . ARG A 1 225 ? -15.464 -15.158 -10.049 1.00 89.44 225 ARG A CA 1
ATOM 1799 C C . ARG A 1 225 ? -15.221 -16.241 -8.997 1.00 89.44 225 ARG A C 1
ATOM 1801 O O . ARG A 1 225 ? -14.236 -16.216 -8.265 1.00 89.44 225 ARG A O 1
ATOM 1808 N N . LYS A 1 226 ? -16.098 -17.248 -8.962 1.00 91.00 226 LYS A N 1
ATOM 1809 C CA . LYS A 1 226 ? -16.046 -18.371 -8.008 1.00 91.00 226 LYS A CA 1
ATOM 1810 C C . LYS A 1 226 ? -14.692 -19.079 -7.973 1.00 91.00 226 LYS A C 1
ATOM 1812 O O . LYS A 1 226 ? -14.242 -19.461 -6.902 1.00 91.00 226 LYS A O 1
ATOM 1817 N N . PHE A 1 227 ? -14.018 -19.214 -9.118 1.00 93.56 227 PHE A N 1
ATOM 1818 C CA . PHE A 1 227 ? -12.689 -19.835 -9.180 1.00 93.56 227 PHE A CA 1
ATOM 1819 C C . PHE A 1 227 ? -11.631 -19.083 -8.356 1.00 93.56 227 PHE A C 1
ATOM 1821 O O . PHE A 1 227 ? -10.650 -19.691 -7.945 1.00 93.56 227 PHE A O 1
ATOM 1828 N N . PHE A 1 228 ? -11.814 -17.776 -8.146 1.00 91.69 228 PHE A N 1
ATOM 1829 C CA . PHE A 1 228 ? -10.934 -16.938 -7.341 1.00 91.69 228 PHE A CA 1
ATOM 1830 C C . PHE A 1 228 ? -11.408 -16.888 -5.884 1.00 91.69 228 PHE A C 1
ATOM 1832 O O . PHE A 1 228 ? -10.617 -17.141 -4.981 1.00 91.69 228 PHE A O 1
ATOM 1839 N N . HIS A 1 229 ? -12.698 -16.627 -5.641 1.00 90.62 229 HIS A N 1
ATOM 1840 C CA . HIS A 1 229 ? -13.203 -16.448 -4.270 1.00 90.62 229 HIS A CA 1
ATOM 1841 C C . HIS A 1 229 ? -13.245 -17.743 -3.465 1.00 90.62 229 HIS A C 1
ATOM 1843 O O . HIS A 1 229 ? -12.812 -17.732 -2.325 1.00 90.62 229 HIS A O 1
ATOM 1849 N N . ILE A 1 230 ? -13.645 -18.881 -4.046 1.00 92.50 230 ILE A N 1
ATOM 1850 C CA . ILE A 1 230 ? -13.710 -20.160 -3.311 1.00 92.50 230 ILE A CA 1
ATOM 1851 C C . ILE A 1 230 ? -12.375 -20.517 -2.625 1.00 92.50 230 ILE A C 1
ATOM 1853 O O . ILE A 1 230 ? -12.386 -20.769 -1.418 1.00 92.50 230 ILE A O 1
ATOM 1857 N N . PRO A 1 231 ? -11.222 -20.553 -3.327 1.00 94.19 231 PRO A N 1
ATOM 1858 C CA . PRO A 1 231 ? -9.959 -20.871 -2.668 1.00 94.19 231 PRO A CA 1
ATOM 1859 C C . PRO A 1 231 ? -9.505 -19.772 -1.700 1.00 94.19 231 PRO A C 1
ATOM 1861 O O . PRO A 1 231 ? -8.967 -20.092 -0.643 1.00 94.19 231 PRO A O 1
ATOM 1864 N N . VAL A 1 232 ? -9.725 -18.491 -2.014 1.00 92.19 232 VAL A N 1
ATOM 1865 C CA . VAL A 1 232 ? -9.295 -17.393 -1.134 1.00 92.19 232 VAL A CA 1
ATOM 1866 C C . VAL A 1 232 ? -10.123 -17.339 0.150 1.00 92.19 232 VAL A C 1
ATOM 1868 O O . VAL A 1 232 ? -9.556 -17.186 1.229 1.00 92.19 232 VAL A O 1
ATOM 1871 N N . ASP A 1 233 ? -11.429 -17.570 0.075 1.00 91.88 233 ASP A N 1
ATOM 1872 C CA . ASP A 1 233 ? -12.319 -17.619 1.237 1.00 91.88 233 ASP A CA 1
ATOM 1873 C C . ASP A 1 233 ? -11.997 -18.830 2.128 1.00 91.88 233 ASP A C 1
ATOM 1875 O O . ASP A 1 233 ? -12.043 -18.739 3.359 1.00 91.88 233 ASP A O 1
ATOM 1879 N N . ALA A 1 234 ? -11.577 -19.954 1.532 1.00 92.94 234 ALA A N 1
ATOM 1880 C CA . ALA A 1 234 ? -11.031 -21.076 2.290 1.00 92.94 234 ALA A CA 1
ATOM 1881 C C . ALA A 1 234 ? -9.758 -20.671 3.055 1.00 92.94 234 ALA A C 1
ATOM 1883 O O . ALA A 1 234 ? -9.635 -20.992 4.239 1.00 92.94 234 ALA A O 1
ATOM 1884 N N . MET A 1 235 ? -8.849 -19.910 2.430 1.00 92.25 235 MET A N 1
ATOM 1885 C CA . MET A 1 235 ? -7.668 -19.378 3.120 1.00 92.25 235 MET A CA 1
ATOM 1886 C C . MET A 1 235 ? -8.043 -18.412 4.251 1.00 92.25 235 MET A C 1
ATOM 1888 O O . MET A 1 235 ? -7.467 -18.519 5.330 1.00 92.25 235 MET A O 1
ATOM 1892 N N . VAL A 1 236 ? -9.036 -17.532 4.063 1.00 89.50 236 VAL A N 1
ATOM 1893 C CA . VAL A 1 236 ? -9.552 -16.657 5.137 1.00 89.50 236 VAL A CA 1
ATOM 1894 C C . VAL A 1 236 ? -10.068 -17.488 6.315 1.00 89.50 236 VAL A C 1
ATOM 1896 O O . VAL A 1 236 ? -9.711 -17.228 7.464 1.00 89.50 236 VAL A O 1
ATOM 1899 N N . SER A 1 237 ? -10.845 -18.545 6.051 1.00 90.06 237 SER A N 1
ATOM 1900 C CA . SER A 1 237 ? -11.320 -19.439 7.116 1.00 90.06 237 SER A CA 1
ATOM 1901 C C . SER A 1 237 ? -10.170 -20.145 7.844 1.00 90.06 237 SER A C 1
ATOM 1903 O O . SER A 1 237 ? -10.239 -20.353 9.058 1.00 90.06 237 SER A O 1
ATOM 1905 N N . MET A 1 238 ? -9.103 -20.511 7.128 1.00 90.62 238 MET A N 1
ATOM 1906 C CA . MET A 1 238 ? -7.910 -21.106 7.730 1.00 90.62 238 MET A CA 1
ATOM 1907 C C . MET A 1 238 ? -7.158 -20.109 8.614 1.00 90.62 238 MET A C 1
ATOM 1909 O O . MET A 1 238 ? -6.817 -20.454 9.748 1.00 90.62 238 MET A O 1
ATOM 1913 N N . THR A 1 239 ? -6.927 -18.878 8.148 1.00 88.38 239 THR A N 1
ATOM 1914 C CA . THR A 1 239 ? -6.201 -17.868 8.933 1.00 88.38 239 THR A CA 1
ATOM 1915 C C . THR A 1 239 ? -6.988 -17.428 10.167 1.00 88.38 239 THR A C 1
ATOM 1917 O O . THR A 1 239 ? -6.403 -17.240 11.236 1.00 88.38 239 THR A O 1
ATOM 1920 N N . ASP A 1 240 ? -8.319 -17.375 10.085 1.00 86.69 240 ASP A N 1
ATOM 1921 C CA . ASP A 1 240 ? -9.184 -17.078 11.232 1.00 86.69 240 ASP A CA 1
ATOM 1922 C C . ASP A 1 240 ? -9.102 -18.144 12.334 1.00 86.69 240 ASP A C 1
ATOM 1924 O O . ASP A 1 240 ? -9.229 -17.816 13.519 1.00 86.69 240 ASP A O 1
ATOM 1928 N N . LYS A 1 241 ? -8.805 -19.400 11.983 1.00 89.31 241 LYS A N 1
ATOM 1929 C CA . LYS A 1 241 ? -8.635 -20.511 12.936 1.00 89.31 241 LYS A CA 1
ATOM 1930 C C . LYS A 1 241 ? -7.236 -20.597 13.551 1.00 89.31 241 LYS A C 1
ATOM 1932 O O . LYS A 1 241 ? -7.050 -21.373 14.488 1.00 89.31 241 LYS A O 1
ATOM 1937 N N . LEU A 1 242 ? -6.262 -19.808 13.087 1.00 88.56 242 LEU A N 1
ATOM 1938 C CA . LEU A 1 242 ? -4.911 -19.835 13.654 1.00 88.56 242 LEU A CA 1
ATOM 1939 C C . LEU A 1 242 ? -4.929 -19.398 15.129 1.00 88.56 242 LEU A C 1
ATOM 1941 O O . LEU A 1 242 ? -5.445 -18.315 15.436 1.00 88.56 242 LEU A O 1
ATOM 1945 N N . PRO A 1 243 ? -4.380 -20.199 16.060 1.00 89.44 243 PRO A N 1
ATOM 1946 C CA . PRO A 1 243 ? -4.296 -19.805 17.458 1.00 89.44 243 PRO A CA 1
ATOM 1947 C C . PRO A 1 243 ? -3.300 -18.656 17.613 1.00 89.44 243 PRO A C 1
ATOM 1949 O O . PRO A 1 243 ? -2.285 -18.601 16.923 1.00 89.44 243 PRO A O 1
ATOM 1952 N N . GLU A 1 244 ? -3.550 -17.756 18.563 1.00 84.00 244 GLU A N 1
ATOM 1953 C CA . GLU A 1 244 ? -2.715 -16.562 18.737 1.00 84.00 244 GLU A CA 1
ATOM 1954 C C . GLU A 1 244 ? -1.234 -16.885 18.997 1.00 84.00 244 GLU A C 1
ATOM 1956 O O . GLU A 1 244 ? -0.351 -16.174 18.526 1.00 84.00 244 GLU A O 1
ATOM 1961 N N . LYS A 1 245 ? -0.963 -18.003 19.678 1.00 84.69 245 LYS A N 1
ATOM 1962 C CA . LYS A 1 245 ? 0.395 -18.492 19.957 1.00 84.69 245 LYS A CA 1
ATOM 1963 C C . LYS A 1 245 ? 1.173 -18.913 18.704 1.00 84.69 245 LYS A C 1
ATOM 1965 O O . LYS A 1 245 ? 2.392 -18.992 18.769 1.00 84.69 245 LYS A O 1
ATOM 1970 N N . ALA A 1 246 ? 0.483 -19.210 17.602 1.00 87.44 246 ALA A N 1
ATOM 1971 C CA . ALA A 1 246 ? 1.098 -19.571 16.325 1.00 87.44 246 ALA A CA 1
ATOM 1972 C C . ALA A 1 246 ? 1.317 -18.357 15.408 1.00 87.44 246 ALA A C 1
ATOM 1974 O O . ALA A 1 246 ? 1.904 -18.505 14.340 1.00 87.44 246 ALA A O 1
ATOM 1975 N N . LEU A 1 247 ? 0.829 -17.171 15.792 1.00 85.38 247 LEU A N 1
ATOM 1976 C CA . LEU A 1 247 ? 1.025 -15.962 15.002 1.00 85.38 247 LEU A CA 1
ATOM 1977 C C . LEU A 1 247 ? 2.433 -15.394 15.227 1.00 85.38 247 LEU A C 1
ATOM 1979 O O . LEU A 1 247 ? 2.909 -15.400 16.369 1.00 85.38 247 LEU A O 1
ATOM 1983 N N . PRO A 1 248 ? 3.065 -14.833 14.180 1.00 82.50 248 PRO A N 1
ATOM 1984 C CA . PRO A 1 248 ? 4.363 -14.178 14.296 1.00 82.50 248 PRO A CA 1
ATOM 1985 C C . PRO A 1 248 ? 4.361 -13.076 15.348 1.00 82.50 248 PRO A C 1
ATOM 1987 O O . PRO A 1 248 ? 3.321 -12.460 15.613 1.00 82.50 248 PRO A O 1
ATOM 1990 N N . ARG A 1 249 ? 5.515 -12.826 15.970 1.00 79.75 249 ARG A N 1
ATOM 1991 C CA . ARG A 1 249 ? 5.637 -11.737 16.945 1.00 79.75 249 ARG A CA 1
ATOM 1992 C C . ARG A 1 249 ? 5.398 -10.403 16.246 1.00 79.75 249 ARG A C 1
ATOM 1994 O O . ARG A 1 249 ? 5.660 -10.258 15.066 1.00 79.75 249 ARG A O 1
ATOM 2001 N N . ILE A 1 250 ? 4.861 -9.449 16.992 1.00 72.69 250 ILE A N 1
ATOM 2002 C CA . ILE A 1 250 ? 4.681 -8.076 16.521 1.00 72.69 250 ILE A CA 1
ATOM 2003 C C . ILE A 1 250 ? 6.093 -7.467 16.379 1.00 72.69 250 ILE A C 1
ATOM 2005 O O . ILE A 1 250 ? 6.810 -7.455 17.385 1.00 72.69 250 ILE A O 1
ATOM 2009 N N . PRO A 1 251 ? 6.531 -7.037 15.177 1.00 71.19 251 PRO A N 1
ATOM 2010 C CA . PRO A 1 251 ? 7.860 -6.453 14.981 1.00 71.19 251 PRO A CA 1
ATOM 2011 C C . PRO A 1 251 ? 8.099 -5.193 15.812 1.00 71.19 251 PRO A C 1
ATOM 2013 O O . PRO A 1 251 ? 7.162 -4.487 16.172 1.00 71.19 251 PRO A O 1
ATOM 2016 N N . SER A 1 252 ? 9.363 -4.874 16.101 1.00 69.75 252 SER A N 1
ATOM 2017 C CA . SER A 1 252 ? 9.716 -3.770 17.007 1.00 69.75 252 SER A CA 1
ATOM 2018 C C . SER A 1 252 ? 9.476 -2.370 16.430 1.00 69.75 252 SER A C 1
ATOM 2020 O O . SER A 1 252 ? 9.220 -1.449 17.197 1.00 69.75 252 SER A O 1
ATOM 2022 N N . TRP A 1 253 ? 9.506 -2.196 15.105 1.00 72.12 253 TRP A N 1
ATOM 2023 C CA . TRP A 1 253 ? 9.226 -0.906 14.445 1.00 72.12 253 TRP A CA 1
ATOM 2024 C C . TRP A 1 253 ? 7.759 -0.461 14.587 1.00 72.12 253 TRP A C 1
ATOM 2026 O O . TRP A 1 253 ? 7.393 0.663 14.270 1.00 72.12 253 TRP A O 1
ATOM 2036 N N . ILE A 1 254 ? 6.893 -1.318 15.129 1.00 67.31 254 ILE A N 1
ATOM 2037 C CA . ILE A 1 254 ? 5.518 -0.964 15.500 1.00 67.31 254 ILE A CA 1
ATOM 2038 C C . ILE A 1 254 ? 5.468 0.055 16.637 1.00 67.31 254 ILE A C 1
ATOM 2040 O O . ILE A 1 254 ? 4.540 0.853 16.701 1.00 67.31 254 ILE A O 1
ATOM 2044 N N . TYR A 1 255 ? 6.473 0.069 17.510 1.00 64.94 255 TYR A N 1
ATOM 2045 C CA . TYR A 1 255 ? 6.525 0.997 18.640 1.00 64.94 255 TYR A CA 1
ATOM 2046 C C . TYR A 1 255 ? 6.958 2.419 18.249 1.00 64.94 255 TYR A C 1
ATOM 2048 O O . TYR A 1 255 ? 7.065 3.283 19.116 1.00 64.94 255 TYR A O 1
ATOM 2056 N N . GLU A 1 256 ? 7.208 2.673 16.962 1.00 70.88 256 GLU A N 1
ATOM 2057 C CA . GLU A 1 256 ? 7.466 4.018 16.431 1.00 70.88 256 GLU A CA 1
ATOM 2058 C C . GLU A 1 256 ? 6.168 4.829 16.258 1.00 70.88 256 GLU A C 1
ATOM 2060 O O . GLU A 1 256 ? 6.208 6.061 16.222 1.00 70.88 256 GLU A O 1
ATOM 2065 N N . LEU A 1 257 ? 5.016 4.145 16.228 1.00 77.06 257 LEU A N 1
ATOM 2066 C CA . LEU A 1 257 ? 3.689 4.750 16.198 1.00 77.06 257 LEU A CA 1
ATOM 2067 C C . LEU A 1 257 ? 3.375 5.488 17.503 1.00 77.06 257 LEU A C 1
ATOM 2069 O O . LEU A 1 257 ? 3.598 4.978 18.603 1.00 77.06 257 LEU A O 1
ATOM 2073 N N . THR A 1 258 ? 2.791 6.679 17.388 1.00 77.38 258 THR A N 1
ATOM 2074 C CA . THR A 1 258 ? 2.339 7.450 18.547 1.00 77.38 258 THR A CA 1
ATOM 2075 C C . THR A 1 258 ? 1.090 8.264 18.237 1.00 77.38 258 THR A C 1
ATOM 2077 O O . THR A 1 258 ? 0.936 8.832 17.161 1.00 77.38 258 THR A O 1
ATOM 2080 N N . SER A 1 259 ? 0.194 8.344 19.223 1.00 75.88 259 SER A N 1
ATOM 2081 C CA . SER A 1 259 ? -0.981 9.222 19.177 1.00 75.88 259 SER A CA 1
ATOM 2082 C C . SER A 1 259 ? -0.658 10.651 19.626 1.00 75.88 259 SER A C 1
ATOM 2084 O O . SER A 1 259 ? -1.523 11.525 19.593 1.00 75.88 259 SER A O 1
ATOM 2086 N N . GLU A 1 260 ? 0.567 10.896 20.094 1.00 74.94 260 GLU A N 1
ATOM 2087 C CA . GLU A 1 260 ? 1.010 12.213 20.525 1.00 74.94 260 GLU A CA 1
ATOM 2088 C C . GLU A 1 260 ? 1.510 13.033 19.338 1.00 74.94 260 GLU A C 1
ATOM 2090 O O . GLU A 1 260 ? 2.349 12.588 18.554 1.00 74.94 260 GLU A O 1
ATOM 2095 N N . SER A 1 261 ? 1.048 14.280 19.253 1.00 56.88 261 SER A N 1
ATOM 2096 C CA . SER A 1 261 ? 1.619 15.267 18.342 1.00 56.88 261 SER A CA 1
ATOM 2097 C C . SER A 1 261 ? 3.022 15.638 18.823 1.00 56.88 261 SER A C 1
ATOM 2099 O O . SER A 1 261 ? 3.193 16.589 19.588 1.00 56.88 261 SER A O 1
ATOM 2101 N N . LYS A 1 262 ? 4.049 14.914 18.376 1.00 52.50 262 LYS A N 1
ATOM 2102 C CA . LYS A 1 262 ? 5.419 15.423 18.465 1.00 52.50 262 LYS A CA 1
ATOM 2103 C C . LYS A 1 262 ? 5.528 16.569 17.465 1.00 52.50 262 LYS A C 1
ATOM 2105 O O . LYS A 1 262 ? 5.493 16.338 16.260 1.00 52.50 262 LYS A O 1
ATOM 2110 N N . ALA A 1 263 ? 5.597 17.803 17.964 1.00 35.44 263 ALA A N 1
ATOM 2111 C CA . ALA A 1 263 ? 5.950 18.941 17.128 1.00 35.44 263 ALA A CA 1
ATOM 2112 C C . ALA A 1 263 ? 7.265 18.600 16.417 1.00 35.44 263 ALA A C 1
ATOM 2114 O O . ALA A 1 263 ? 8.222 18.190 17.076 1.00 35.44 263 ALA A O 1
ATOM 2115 N N . ALA A 1 264 ? 7.285 18.705 15.089 1.00 35.25 264 ALA A N 1
ATOM 2116 C CA . ALA A 1 264 ? 8.525 18.611 14.338 1.00 35.25 264 ALA A CA 1
ATOM 2117 C C . ALA A 1 264 ? 9.443 19.732 14.844 1.00 35.25 264 ALA A C 1
ATOM 2119 O O . ALA A 1 264 ? 9.146 20.909 14.643 1.00 35.25 264 ALA A O 1
ATOM 2120 N N . SER A 1 265 ? 10.476 19.359 15.597 1.00 30.34 265 SER A N 1
ATOM 2121 C CA . SER A 1 265 ? 11.571 20.247 15.988 1.00 30.34 265 SER A CA 1
ATOM 2122 C C . SER A 1 265 ? 12.517 20.455 14.821 1.00 30.34 265 SER A C 1
ATOM 2124 O O . SER A 1 265 ? 12.865 19.416 14.210 1.00 30.34 265 SER A O 1
#

Foldseek 3Di:
DLQLLLVLQLLLLLLCLLLVQPPDPVSVVLSPVSSVLSLVLSLLVLLVCVVVVNDPDFHDDDDLLSLQLQVLSVVPSNVDHNLLSLLVSLLSLLQSLQFVLVVCVVPDPDVSSVVSSVVSNVSSVVVNVVSLVVLLVLLPPDDPVRLVVQLVCCPVPSVVSNCLSVLLVLLVVLVVCVVVVGPLVSLVVSLVVLCCSLVVDPSSVRRVSSVVVNVVSVCSSDPVNCVSCVVSVVSNVVSVPDDPVNGDDDDPCSVVHGNDPPPDD

Solvent-accessible surface area (backbone atoms only — not comparable to full-atom values): 14349 Å² total; per-residue (Å²): 104,70,72,54,29,53,47,29,45,50,48,16,57,50,25,47,30,40,19,79,54,36,94,45,71,68,54,21,51,51,22,50,49,47,19,54,49,24,46,47,47,21,21,52,46,41,32,51,35,51,74,69,68,69,56,94,50,96,68,76,83,73,55,71,44,54,40,46,40,50,45,42,45,74,76,40,43,79,73,54,59,54,68,54,55,43,38,50,50,41,50,51,52,31,46,42,57,47,26,54,52,50,48,47,60,78,69,52,94,42,75,68,57,51,54,52,49,53,54,46,51,60,52,50,54,52,53,43,55,52,24,46,52,50,31,27,54,69,22,51,95,59,52,72,68,58,44,47,56,64,48,56,50,70,74,36,67,70,53,43,54,43,50,65,30,41,51,32,36,54,56,50,49,54,53,51,42,46,71,74,66,48,57,69,66,38,50,50,52,15,51,47,50,42,50,52,60,44,48,64,46,74,32,15,58,58,17,51,56,47,51,54,51,49,52,49,53,57,47,72,68,40,78,85,39,50,88,56,48,55,61,38,53,51,46,35,57,52,57,72,66,55,54,75,88,77,51,67,74,84,65,77,77,62,73,74,66,47,54,67,86,72,74,89,124

Sequence (265 aa):
MADLMWIEHVGARAFSAMSKKAPNATLREMYAIFHAEEQRHANAEMALMKRWGMLESDIPKPNKNLRLIIEWLDTYADDMPFYILGAVIPMLEVALDGALCKFLLDTVDDPVCHQAFELINADEARHLGVGFSVMEQQGMHKNLIQLGQMAARIVDPRLVLGILAYLPLINKMRDNIVKLGLPEDNLYQAMNKFTRIGGRTQQGRRNPWFQIINWHAKNVINRDRKFFHIPVDAMVSMTDKLPEKALPRIPSWIYELTSESKAAS

pLDDT: mean 87.95, std 9.25, range [30.34, 98.12]

Nearest PDB structures (foldseek):
  7tmv-assembly1_B  TM=6.883E-01  e=4.849E-01  Klebsiella pneumoniae subsp. pneumoniae HS11286
  1l8i-assembly1_E  TM=5.970E-01  e=3.504E+00  Escherichia coli
  4dyu-assembly1_K  TM=5.806E-01  e=3.504E+00  Yersinia pestis KIM10+
  1t98-assembly1_A  TM=1.663E-01  e=7.950E-01  Escherichia coli
  4ami-assembly2_B  TM=1.517E-01  e=7.191E+00  Meleagris gallopavo